Protein AF-0000000066518597 (afdb_homodimer)

Secondary structure (DSSP, 8-state):
-----HHHHHHHHHHHHHHHHHSS---HHHHHHHHHHHHHHHH-S--SPPPPTT-HHHHHHHHHHHTTTTS-HHHHHHHHHHHHHHHHHHHH-/-----HHHHHHHHHHHHHHHHHSS---HHHHHHHHHHHHHHHH-S--SPPPPTT-HHHHHHHHHHHTTTTS-HHHHHHHHHHHHHHHHHHHH-

Solvent-accessible surface area (backbone atoms only — not comparable to full-atom values): 10188 Å² total; per-residue (Å²): 122,83,82,61,49,73,64,54,44,33,52,54,49,49,51,53,51,49,54,64,68,62,40,84,53,76,49,69,64,55,48,38,49,45,50,10,26,48,44,30,48,73,71,39,56,66,80,71,78,84,54,58,76,88,38,37,64,58,27,31,51,49,50,34,25,47,74,42,41,85,51,51,50,67,56,25,39,52,52,35,45,54,49,49,51,54,49,52,54,54,50,76,99,121,82,80,59,48,71,66,52,44,33,53,53,48,51,51,54,49,48,53,64,69,62,39,82,52,74,49,70,64,55,49,38,49,44,49,8,28,49,43,28,49,73,68,38,57,66,79,70,77,84,53,57,77,88,39,37,63,59,27,30,51,50,48,34,25,48,74,40,41,86,51,52,49,68,56,25,39,52,51,35,44,53,52,50,49,53,49,52,54,56,49,76,98

Organism: Trypanosoma cruzi (strain CL Brener) (NCBI:txid353153)

pLDDT: mean 87.11, std 12.88, range [44.06, 98.25]

Radius of gyration: 18.64 Å; Cα contacts (8 Å, |Δi|>4): 200; chains: 2; bounding box: 39×50×37 Å

Nearest PDB structures (foldseek):
  5h3i-assembly3_C  TM=7.826E-01  e=7.991E-04  Oryza sativa Japonica Group
  5h3i-assembly1_A  TM=7.448E-01  e=1.853E-03  Oryza sativa Japonica Group
  2fj9-assembly1_A  TM=7.644E-01  e=7.122E-03  Homo sapiens
  1hb6-assembly1_A  TM=7.735E-01  e=9.971E-03  Bos taurus
  7fc7-assembly1_A  TM=7.160E-01  e=1.747E-02  Leishmania major

InterPro domains:
  IPR000582 Acyl-CoA-binding protein, ACBP [PF00887] (7-83)
  IPR000582 Acyl-CoA-binding protein, ACBP [PR00689] (7-22)
  IPR000582 Acyl-CoA-binding protein, ACBP [PR00689] (26-44)
  IPR000582 Acyl-CoA-binding protein, ACBP [PR00689] (49-64)
  IPR000582 Acyl-CoA-binding protein, ACBP [PR00689] (70-87)
  IPR000582 Acyl-CoA-binding protein, ACBP [PS51228] (6-93)
  IPR014352 FERM/acyl-CoA-binding protein superfamily [G3DSA:1.20.80.10] (2-92)
  IPR035984 Acyl-CoA binding protein superfamily [SSF47027] (5-89)

Foldseek 3Di:
DPDDDPVRVVVVVVVVVVVVQPQLDQPPVLVLLLLLLVCCLVPAADPDDQDDVVPVVSNSNSVSNNVCNPDDNVRSVVVNVVSVVVSVVSNVD/DPDDDPVRVVVVVVVVVVVVQPQLDQPPVLVLLLLLLVCCLVPAADPDDQDDVVPVVSNSNSVSNNVCNPDDNVRSVVVNVVSVVVSVVSNVD

Sequence (186 aa):
MPRDSLEEKFQRLAGIVGKKATRPHMSLSKKLELYGLWNQVMHGPNKRPQPSRMNPVAYAKWKAYKNYEHLSKEEAMKKFNEIAEKAMASSKLMPRDSLEEKFQRLAGIVGKKATRPHMSLSKKLELYGLWNQVMHGPNKRPQPSRMNPVAYAKWKAYKNYEHLSKEEAMKKFNEIAEKAMASSKL

Structure (mmCIF, N/CA/C/O backbone):
data_AF-0000000066518597-model_v1
#
loop_
_entity.id
_entity.type
_entity.pdbx_description
1 polymer 'Acyl-CoA binding protein, putative'
#
loop_
_atom_site.group_PDB
_atom_site.id
_atom_site.type_symbol
_atom_site.label_atom_id
_atom_site.label_alt_id
_atom_site.label_comp_id
_atom_site.label_asym_id
_atom_site.label_entity_id
_atom_site.label_seq_id
_atom_site.pdbx_PDB_ins_code
_atom_site.Cartn_x
_atom_site.Cartn_y
_atom_site.Cartn_z
_atom_site.occupancy
_atom_site.B_iso_or_equiv
_atom_site.auth_seq_id
_atom_site.auth_comp_id
_atom_site.auth_asym_id
_atom_site.auth_atom_id
_atom_site.pdbx_PDB_model_num
ATOM 1 N N . MET A 1 1 ? 22.188 -16.219 -21.281 1 45.41 1 MET A N 1
ATOM 2 C CA . MET A 1 1 ? 21.984 -16.875 -20 1 45.41 1 MET A CA 1
ATOM 3 C C . MET A 1 1 ? 21.031 -18.062 -20.125 1 45.41 1 MET A C 1
ATOM 5 O O . MET A 1 1 ? 20.078 -18.016 -20.906 1 45.41 1 MET A O 1
ATOM 9 N N . PRO A 1 2 ? 21.422 -19.156 -19.859 1 55.34 2 PRO A N 1
ATOM 10 C CA . PRO A 1 2 ? 20.516 -20.281 -20.156 1 55.34 2 PRO A CA 1
ATOM 11 C C . PRO A 1 2 ? 19.078 -20.016 -19.734 1 55.34 2 PRO A C 1
ATOM 13 O O . PRO A 1 2 ? 18.828 -19.219 -18.828 1 55.34 2 PRO A O 1
ATOM 16 N N . ARG A 1 3 ? 18.109 -20.266 -20.609 1 65.69 3 ARG A N 1
ATOM 17 C CA . ARG A 1 3 ? 16.688 -19.891 -20.531 1 65.69 3 ARG A CA 1
ATOM 18 C C . ARG A 1 3 ? 16.062 -20.359 -19.234 1 65.69 3 ARG A C 1
ATOM 20 O O . ARG A 1 3 ? 15.969 -21.562 -18.969 1 65.69 3 ARG A O 1
ATOM 27 N N . ASP A 1 4 ? 16.125 -19.641 -18.078 1 82.56 4 ASP A N 1
ATOM 28 C CA . ASP A 1 4 ? 15.516 -20 -16.812 1 82.56 4 ASP A CA 1
ATOM 29 C C . ASP A 1 4 ? 14.141 -20.641 -17.016 1 82.56 4 ASP A C 1
ATOM 31 O O . ASP A 1 4 ? 13.375 -20.203 -17.875 1 82.56 4 ASP A O 1
ATOM 35 N N . SER A 1 5 ? 14.141 -21.844 -16.484 1 93.44 5 SER A N 1
ATOM 36 C CA . SER A 1 5 ? 12.773 -22.344 -16.438 1 93.44 5 SER A CA 1
ATOM 37 C C . SER A 1 5 ? 11.828 -21.328 -15.836 1 93.44 5 SER A C 1
ATOM 39 O O . SER A 1 5 ? 12.273 -20.328 -15.25 1 93.44 5 SER A O 1
ATOM 41 N N . LEU A 1 6 ? 10.602 -21.547 -16.141 1 95.06 6 LEU A N 1
ATOM 42 C CA . LEU A 1 6 ? 9.57 -20.688 -15.57 1 95.06 6 LEU A CA 1
ATOM 43 C C . LEU A 1 6 ? 9.742 -20.547 -14.062 1 95.06 6 LEU A C 1
ATOM 45 O O . LEU A 1 6 ? 9.695 -19.438 -13.523 1 95.06 6 LEU A O 1
ATOM 49 N N . GLU A 1 7 ? 10.008 -21.641 -13.406 1 95.12 7 GLU A N 1
ATOM 50 C CA . GLU A 1 7 ? 10.148 -21.672 -11.953 1 95.12 7 GLU A CA 1
ATOM 51 C C . GLU A 1 7 ? 11.43 -20.953 -11.508 1 95.12 7 GLU A C 1
ATOM 53 O O . GLU A 1 7 ? 11.43 -20.25 -10.5 1 95.12 7 GLU A O 1
ATOM 58 N N . GLU A 1 8 ? 12.484 -21.156 -12.227 1 94.38 8 GLU A N 1
ATOM 59 C CA . GLU A 1 8 ? 13.742 -20.5 -11.898 1 94.38 8 GLU A CA 1
ATOM 60 C C . GLU A 1 8 ? 13.633 -18.984 -12.023 1 94.38 8 GLU A C 1
ATOM 62 O O . GLU A 1 8 ? 14.156 -18.25 -11.188 1 94.38 8 GLU A O 1
ATOM 67 N N . LYS A 1 9 ? 13 -18.609 -13.094 1 94.56 9 LYS A N 1
ATOM 68 C CA . LYS A 1 9 ? 12.773 -17.188 -13.289 1 94.56 9 LYS A CA 1
ATOM 69 C C . LYS A 1 9 ? 11.906 -16.609 -12.18 1 94.56 9 LYS A C 1
ATOM 71 O O . LYS A 1 9 ? 12.164 -15.508 -11.688 1 94.56 9 LYS A O 1
ATOM 76 N N . PHE A 1 10 ? 10.914 -17.344 -11.773 1 96.69 10 PHE A N 1
ATOM 77 C CA . PHE A 1 10 ? 10.047 -16.922 -10.68 1 96.69 10 PHE A CA 1
ATOM 78 C C . PHE A 1 10 ? 10.844 -16.75 -9.391 1 96.69 10 PHE A C 1
ATOM 80 O O . PHE A 1 10 ? 10.742 -15.703 -8.734 1 96.69 10 PHE A O 1
ATOM 87 N N . GLN A 1 11 ? 11.617 -17.703 -9.062 1 94.94 11 GLN A N 1
ATOM 88 C CA . GLN A 1 11 ? 12.383 -17.641 -7.824 1 94.94 11 GLN A CA 1
ATOM 89 C C . GLN A 1 11 ? 13.359 -16.469 -7.828 1 94.94 11 GLN A C 1
ATOM 91 O O . GLN A 1 11 ? 13.5 -15.773 -6.82 1 94.94 11 GLN A O 1
ATOM 96 N N . ARG A 1 12 ? 13.977 -16.281 -8.945 1 93 12 ARG A N 1
ATOM 97 C CA . ARG A 1 12 ? 14.93 -15.18 -9.07 1 93 12 ARG A CA 1
ATOM 98 C C . ARG A 1 12 ? 14.234 -13.836 -8.898 1 93 12 ARG A C 1
ATOM 100 O O . ARG A 1 12 ? 14.68 -12.992 -8.117 1 93 12 ARG A O 1
ATOM 107 N N . LEU A 1 13 ? 13.172 -13.719 -9.641 1 93.19 13 LEU A N 1
ATOM 108 C CA . LEU A 1 13 ? 12.445 -12.461 -9.602 1 93.19 13 LEU A CA 1
ATOM 109 C C . LEU A 1 13 ? 11.805 -12.242 -8.234 1 93.19 13 LEU A C 1
ATOM 111 O O . LEU A 1 13 ? 11.789 -11.117 -7.727 1 93.19 13 LEU A O 1
ATOM 115 N N . ALA A 1 14 ? 11.281 -13.336 -7.613 1 92.31 14 ALA A N 1
ATOM 116 C CA . ALA A 1 14 ? 10.719 -13.227 -6.266 1 92.31 14 ALA A CA 1
ATOM 117 C C . ALA A 1 14 ? 11.781 -12.766 -5.27 1 92.31 14 ALA A C 1
ATOM 119 O O . ALA A 1 14 ? 11.492 -11.969 -4.371 1 92.31 14 ALA A O 1
ATOM 120 N N . GLY A 1 15 ? 12.961 -13.266 -5.438 1 89.06 15 GLY A N 1
ATOM 121 C CA . GLY A 1 15 ? 14.07 -12.836 -4.602 1 89.06 15 GLY A CA 1
ATOM 122 C C . GLY A 1 15 ? 14.375 -11.352 -4.738 1 89.06 15 GLY A C 1
ATOM 123 O O . GLY A 1 15 ? 14.578 -10.664 -3.736 1 89.06 15 GLY A O 1
ATOM 124 N N . ILE A 1 16 ? 14.391 -10.867 -5.938 1 86.44 16 ILE A N 1
ATOM 125 C CA . ILE A 1 16 ? 14.672 -9.469 -6.219 1 86.44 16 ILE A CA 1
ATOM 126 C C . ILE A 1 16 ? 13.562 -8.594 -5.645 1 86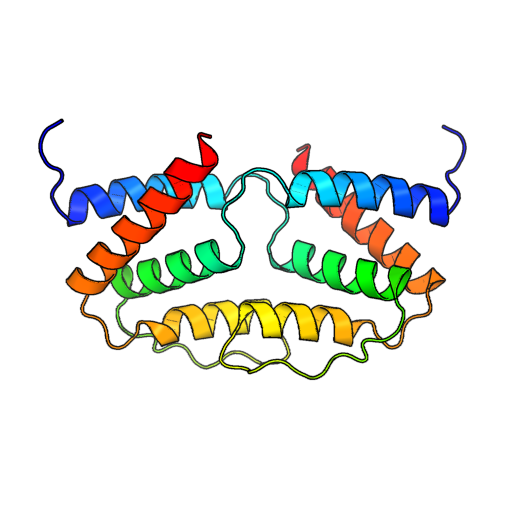.44 16 ILE A C 1
ATOM 128 O O . ILE A 1 16 ? 13.836 -7.59 -4.98 1 86.44 16 ILE A O 1
ATOM 132 N N . VAL A 1 17 ? 12.312 -9.008 -5.906 1 86 17 VAL A N 1
ATOM 133 C CA . VAL A 1 17 ? 11.156 -8.258 -5.422 1 86 17 VAL A CA 1
ATOM 134 C C . VAL A 1 17 ? 11.164 -8.234 -3.895 1 86 17 VAL A C 1
ATOM 136 O O . VAL A 1 17 ? 10.883 -7.199 -3.283 1 86 17 VAL A O 1
ATOM 139 N N . GLY A 1 18 ? 11.414 -9.359 -3.291 1 83.5 18 GLY A N 1
ATOM 140 C CA . GLY A 1 18 ? 11.484 -9.438 -1.841 1 83.5 18 GLY A CA 1
ATOM 141 C C . GLY A 1 18 ? 12.5 -8.492 -1.235 1 83.5 18 GLY A C 1
ATOM 142 O O . GLY A 1 18 ? 12.219 -7.816 -0.245 1 83.5 18 GLY A O 1
ATOM 143 N N . LYS A 1 19 ? 13.664 -8.445 -1.817 1 78.25 19 LYS A N 1
ATOM 144 C CA . LYS A 1 19 ? 14.727 -7.566 -1.339 1 78.25 19 LYS A CA 1
ATOM 145 C C . LYS A 1 19 ? 14.336 -6.098 -1.497 1 78.25 19 LYS A C 1
ATOM 147 O O . LYS A 1 19 ? 14.625 -5.277 -0.624 1 78.25 19 LYS A O 1
ATOM 152 N N . LYS A 1 20 ? 13.688 -5.785 -2.562 1 73.75 20 LYS A N 1
ATOM 153 C CA . LYS A 1 20 ? 13.266 -4.414 -2.828 1 73.75 20 LYS A CA 1
ATOM 154 C C . LYS A 1 20 ? 12.125 -4.004 -1.901 1 73.75 20 LYS A C 1
ATOM 156 O O . LYS A 1 20 ? 12.055 -2.855 -1.458 1 73.75 20 LYS A O 1
ATOM 161 N N . ALA A 1 21 ? 11.305 -5.008 -1.69 1 68.88 21 ALA A N 1
ATOM 162 C CA . ALA A 1 21 ? 10.164 -4.75 -0.816 1 68.88 21 ALA A CA 1
ATOM 163 C C . ALA A 1 21 ? 10.602 -4.613 0.638 1 68.88 21 ALA A C 1
ATOM 165 O O . ALA A 1 21 ? 9.945 -3.938 1.432 1 68.88 21 ALA A O 1
ATOM 166 N N . THR A 1 22 ? 11.703 -5.27 1.025 1 61.75 22 THR A N 1
ATOM 167 C CA . THR A 1 22 ? 12.18 -5.285 2.404 1 61.75 22 THR A CA 1
ATOM 168 C C . THR A 1 22 ? 13.109 -4.105 2.668 1 61.75 22 THR A C 1
ATOM 170 O O . THR A 1 22 ? 13.477 -3.84 3.814 1 61.75 22 THR A O 1
ATOM 173 N N . ARG A 1 23 ? 13.555 -3.428 1.664 1 58.5 23 ARG A N 1
ATOM 174 C CA . ARG A 1 23 ? 14.406 -2.273 1.935 1 58.5 23 ARG A CA 1
ATOM 175 C C . ARG A 1 23 ? 13.734 -1.309 2.902 1 58.5 23 ARG A C 1
ATOM 177 O O . ARG A 1 23 ? 12.5 -1.229 2.951 1 58.5 23 ARG A O 1
ATOM 184 N N . PRO A 1 24 ? 14.672 -0.833 3.816 1 54.47 24 PRO A N 1
ATOM 185 C CA . PRO A 1 24 ? 14.109 0.104 4.789 1 54.47 24 PRO A CA 1
ATOM 186 C C . PRO A 1 24 ? 13.227 1.167 4.141 1 54.47 24 PRO A C 1
ATOM 188 O O . PRO A 1 24 ? 13.703 1.964 3.33 1 54.47 24 PRO A O 1
ATOM 191 N N . HIS A 1 25 ? 12.102 0.65 3.768 1 63.06 25 HIS A N 1
ATOM 192 C CA . HIS A 1 25 ? 11.109 1.601 3.271 1 63.06 25 HIS A CA 1
ATOM 193 C C . HIS A 1 25 ? 9.945 1.744 4.246 1 63.06 25 HIS A C 1
ATOM 195 O O . HIS A 1 25 ? 9.781 0.92 5.148 1 63.06 25 HIS A O 1
ATOM 201 N N . MET A 1 26 ? 9.477 2.932 4.293 1 74.31 26 MET A N 1
ATOM 202 C CA . MET A 1 26 ? 8.258 3.176 5.066 1 74.31 26 MET A CA 1
ATOM 203 C C . MET A 1 26 ? 7.188 2.143 4.738 1 74.31 26 MET A C 1
ATOM 205 O O . MET A 1 26 ? 6.941 1.849 3.566 1 74.31 26 MET A O 1
ATOM 209 N N . SER A 1 27 ? 6.773 1.357 5.852 1 78.06 27 SER A N 1
ATOM 210 C CA . SER A 1 27 ? 5.734 0.357 5.633 1 78.06 27 SER A CA 1
ATOM 211 C C . SER A 1 27 ? 4.543 0.95 4.887 1 78.06 27 SER A C 1
ATOM 213 O O . SER A 1 27 ? 4.332 2.164 4.914 1 78.06 27 SER A O 1
ATOM 215 N N . LEU A 1 28 ? 3.885 0.069 4.211 1 80.81 28 LEU A N 1
ATOM 216 C CA . LEU A 1 28 ? 2.678 0.5 3.514 1 80.81 28 LEU A CA 1
ATOM 217 C C . LEU A 1 28 ? 1.706 1.175 4.477 1 80.81 28 LEU A C 1
ATOM 219 O O . LEU A 1 28 ? 1.062 2.164 4.125 1 80.81 28 LEU A O 1
ATOM 223 N N . SER A 1 29 ? 1.624 0.677 5.672 1 86.5 29 SER A N 1
ATOM 224 C CA . SER A 1 29 ? 0.742 1.242 6.688 1 86.5 29 SER A CA 1
ATOM 225 C C . SER A 1 29 ? 1.129 2.68 7.016 1 86.5 29 SER A C 1
ATOM 227 O O . SER A 1 29 ? 0.274 3.566 7.047 1 86.5 29 SER A O 1
ATOM 229 N N . LYS A 1 30 ? 2.406 2.902 7.18 1 87.44 30 LYS A N 1
ATOM 230 C CA . LYS A 1 30 ? 2.883 4.238 7.52 1 87.44 30 LYS A CA 1
ATOM 231 C C . LYS A 1 30 ? 2.703 5.203 6.352 1 87.44 30 LYS A C 1
ATOM 233 O O . LYS A 1 30 ? 2.33 6.359 6.543 1 87.44 30 LYS A O 1
ATOM 238 N N . LYS A 1 31 ? 2.906 4.691 5.211 1 87.81 31 LYS A N 1
ATOM 239 C CA . LYS A 1 31 ? 2.727 5.508 4.016 1 87.81 31 LYS A CA 1
ATOM 240 C C . LYS A 1 31 ? 1.276 5.965 3.873 1 87.81 31 LYS A C 1
ATOM 242 O O . LYS A 1 31 ? 1.014 7.137 3.598 1 87.81 31 LYS A O 1
ATOM 247 N N . LEU A 1 32 ? 0.417 5.062 4.133 1 89.56 32 LEU A N 1
ATOM 248 C CA . LEU A 1 32 ? -1.005 5.367 4.012 1 89.56 32 LEU A CA 1
ATOM 249 C C . LEU A 1 32 ? -1.452 6.324 5.113 1 89.56 32 LEU A C 1
ATOM 251 O O . LEU A 1 32 ? -2.264 7.219 4.871 1 89.56 32 LEU A O 1
ATOM 255 N N . GLU A 1 33 ? -0.918 6.152 6.27 1 92.38 33 GLU A N 1
ATOM 256 C CA . GLU A 1 33 ? -1.195 7.086 7.355 1 92.38 33 GLU A CA 1
ATOM 257 C C . GLU A 1 33 ? -0.75 8.5 6.996 1 92.38 33 GLU A C 1
ATOM 259 O O . GLU A 1 33 ? -1.511 9.461 7.156 1 92.38 33 GLU A O 1
ATOM 264 N N . LEU A 1 34 ? 0.448 8.594 6.504 1 94.88 34 LEU A N 1
ATOM 265 C CA . LEU A 1 34 ? 1.011 9.891 6.145 1 94.88 34 LEU A CA 1
ATOM 266 C C . LEU A 1 34 ? 0.233 10.523 4.996 1 94.88 34 LEU A C 1
ATOM 268 O O . LEU A 1 34 ? 0.015 11.734 4.98 1 94.88 34 LEU A O 1
ATOM 272 N N . TYR A 1 35 ? -0.175 9.664 4.086 1 93.31 35 TYR A N 1
ATOM 273 C CA . TYR A 1 35 ? -1.007 10.125 2.977 1 93.31 35 TYR A CA 1
ATOM 274 C C . TYR A 1 35 ? -2.295 10.758 3.488 1 93.31 35 TYR A C 1
ATOM 276 O O . TYR A 1 35 ? -2.65 11.867 3.084 1 93.31 35 TYR A O 1
ATOM 284 N N . GLY A 1 36 ? -2.992 10.117 4.312 1 95.62 36 GLY A N 1
ATOM 285 C CA . GLY A 1 36 ? -4.238 10.625 4.863 1 95.62 36 GLY A CA 1
ATOM 286 C C . GLY A 1 36 ? -4.066 11.93 5.617 1 95.62 36 GLY A C 1
ATOM 287 O O . GLY A 1 36 ? -4.82 12.883 5.406 1 95.62 36 GLY A O 1
ATOM 288 N N . LEU A 1 37 ? -3.049 11.922 6.445 1 97.44 37 LEU A N 1
ATOM 289 C CA . LEU A 1 37 ? -2.781 13.102 7.262 1 97.44 37 LEU A CA 1
ATOM 290 C C . LEU A 1 37 ? -2.363 14.281 6.391 1 97.44 37 LEU A C 1
ATOM 292 O O . LEU A 1 37 ? -2.777 15.414 6.637 1 97.44 37 LEU A O 1
ATOM 296 N N . TRP A 1 38 ? -1.602 14.055 5.367 1 96.94 38 TRP A N 1
ATOM 297 C CA . TRP A 1 38 ? -1.177 15.102 4.441 1 96.94 38 TRP A CA 1
ATOM 298 C C . TRP A 1 38 ? -2.377 15.727 3.742 1 96.94 38 TRP A C 1
ATOM 300 O O . TRP A 1 38 ? -2.488 16.953 3.666 1 96.94 38 TRP A O 1
ATOM 310 N N . ASN A 1 39 ? -3.266 14.906 3.248 1 96.62 39 ASN A N 1
ATOM 311 C CA . ASN A 1 39 ? -4.465 15.406 2.588 1 96.62 39 ASN A CA 1
ATOM 312 C C . ASN A 1 39 ? -5.328 16.234 3.539 1 96.62 39 ASN A C 1
ATOM 314 O O . ASN A 1 39 ? -5.852 17.281 3.162 1 96.62 39 ASN A O 1
ATOM 318 N N . GLN A 1 40 ? -5.504 15.711 4.727 1 97.88 40 GLN A N 1
ATOM 319 C CA . GLN A 1 40 ? -6.289 16.438 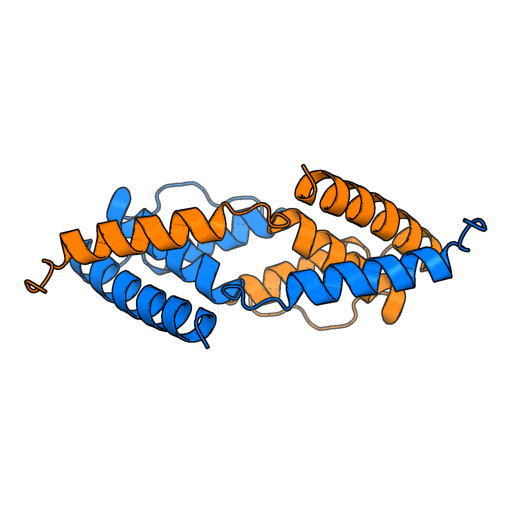5.723 1 97.88 40 GLN A CA 1
ATOM 320 C C . GLN A 1 40 ? -5.703 17.812 5.992 1 97.88 40 GLN A C 1
ATOM 322 O O . GLN A 1 40 ? -6.445 18.797 6.145 1 97.88 40 GLN A O 1
ATOM 327 N N . VAL A 1 41 ? -4.355 17.891 6.051 1 97.75 41 VAL A N 1
ATOM 328 C CA . VAL A 1 41 ? -3.682 19.172 6.266 1 97.75 41 VAL A CA 1
ATOM 329 C C . VAL A 1 41 ? -3.9 20.078 5.059 1 97.75 41 VAL A C 1
ATOM 331 O O . VAL A 1 41 ? -4.223 21.25 5.215 1 97.75 41 VAL A O 1
ATOM 334 N N . MET A 1 42 ? -3.836 19.453 3.871 1 96.69 42 MET A N 1
ATOM 335 C CA . MET A 1 42 ? -3.805 20.234 2.641 1 96.69 42 MET A CA 1
ATOM 336 C C . MET A 1 42 ? -5.215 20.609 2.197 1 96.69 42 MET A C 1
ATOM 338 O O . MET A 1 42 ? -5.441 21.703 1.688 1 96.69 42 MET A O 1
ATOM 342 N N . HIS A 1 43 ? -6.203 19.734 2.373 1 96.62 43 HIS A N 1
ATOM 343 C CA . HIS A 1 43 ? -7.484 19.891 1.695 1 96.62 43 HIS A CA 1
ATOM 344 C C . HIS A 1 43 ? -8.641 19.828 2.686 1 96.62 43 HIS A C 1
ATOM 346 O O . HIS A 1 43 ? -9.789 20.109 2.326 1 96.62 43 HIS A O 1
ATOM 352 N N . GLY A 1 44 ? -8.367 19.469 3.953 1 97.12 44 GLY A N 1
ATOM 353 C CA . GLY A 1 44 ? -9.445 19.297 4.914 1 97.12 44 GLY A CA 1
ATOM 354 C C . GLY A 1 44 ? -10.172 17.969 4.766 1 97.12 44 GLY A C 1
ATOM 355 O O . GLY A 1 44 ? -9.625 17.031 4.203 1 97.12 44 GLY A O 1
ATOM 356 N N . PRO A 1 45 ? -11.367 17.859 5.344 1 96.81 45 PRO A N 1
ATOM 357 C CA . PRO A 1 45 ? -12.086 16.578 5.352 1 96.81 45 PRO A CA 1
ATOM 358 C C . PRO A 1 45 ? -12.273 16 3.949 1 96.81 45 PRO A C 1
ATOM 360 O O . PRO A 1 45 ? -12.477 16.75 2.992 1 96.81 45 PRO A O 1
ATOM 363 N N . ASN A 1 46 ? -12.188 14.703 3.889 1 94.69 46 ASN A N 1
ATOM 364 C CA . ASN A 1 46 ? -12.336 13.992 2.621 1 94.69 46 ASN A CA 1
ATOM 365 C C . ASN A 1 46 ? -13.758 14.094 2.086 1 94.69 46 ASN A C 1
ATOM 367 O O . ASN A 1 46 ? -14.688 13.539 2.676 1 94.69 46 ASN A O 1
ATOM 371 N N . LYS A 1 47 ? -13.898 14.719 0.973 1 94.06 47 LYS A N 1
ATOM 372 C CA . LYS A 1 47 ? -15.211 14.883 0.353 1 94.06 47 LYS A CA 1
ATOM 373 C C . LYS A 1 47 ? -15.328 14.047 -0.92 1 94.06 47 LYS A C 1
ATOM 375 O O . LYS A 1 47 ? -16.344 14.109 -1.615 1 94.06 47 LYS A O 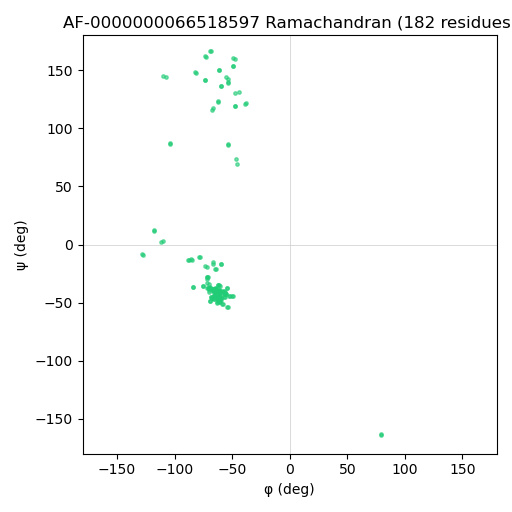1
ATOM 380 N N . ARG A 1 48 ? -14.281 13.305 -1.199 1 93.06 48 ARG A N 1
ATOM 381 C CA . ARG A 1 48 ? -14.281 12.469 -2.396 1 93.06 48 ARG A CA 1
ATOM 382 C C . ARG A 1 48 ? -15.18 11.25 -2.221 1 93.06 48 ARG A C 1
ATOM 384 O O . ARG A 1 48 ? -15.242 10.672 -1.136 1 93.06 48 ARG A O 1
ATOM 391 N N . PRO A 1 49 ? -15.852 10.93 -3.283 1 95.5 49 PRO A N 1
ATOM 392 C CA . PRO A 1 49 ? -16.672 9.719 -3.186 1 95.5 49 PRO A CA 1
ATOM 393 C C . PRO A 1 49 ? -15.844 8.469 -2.904 1 95.5 49 PRO A C 1
ATOM 395 O O . PRO A 1 49 ? -14.688 8.375 -3.326 1 95.5 49 PRO A O 1
ATOM 398 N N . GLN A 1 50 ? -16.484 7.52 -2.215 1 91.69 50 GLN A N 1
ATOM 399 C CA . GLN A 1 50 ? -15.836 6.242 -1.953 1 91.69 50 GLN A CA 1
ATOM 400 C C . GLN A 1 50 ? -15.531 5.504 -3.252 1 91.69 50 GLN A C 1
ATOM 402 O O . GLN A 1 50 ? -16.422 5.324 -4.09 1 91.69 50 GLN A O 1
ATOM 407 N N . PRO A 1 51 ? -14.242 5.191 -3.42 1 92.06 51 PRO A N 1
ATOM 408 C CA . PRO A 1 51 ? -13.93 4.383 -4.602 1 92.06 51 PRO A CA 1
ATOM 409 C C . PRO A 1 51 ? -14.469 2.959 -4.504 1 92.06 51 PRO A C 1
ATOM 411 O O . PRO A 1 51 ? -14.867 2.52 -3.422 1 92.06 51 PRO A O 1
ATOM 414 N N . SER A 1 52 ? -14.453 2.305 -5.656 1 86.69 52 SER A N 1
ATOM 415 C CA . SER A 1 52 ? -14.875 0.908 -5.691 1 86.69 52 SER A CA 1
ATOM 416 C C . SER A 1 52 ? -14.008 0.049 -4.773 1 86.69 52 SER A C 1
ATOM 418 O O . SER A 1 52 ? -12.789 0.22 -4.719 1 86.69 52 SER A O 1
ATOM 420 N N . ARG A 1 53 ? -14.688 -0.79 -4.074 1 78.81 53 ARG A N 1
ATOM 421 C CA . ARG A 1 53 ? -13.977 -1.701 -3.186 1 78.81 53 ARG A CA 1
ATOM 422 C C . ARG A 1 53 ? -13.133 -2.697 -3.977 1 78.81 53 ARG A C 1
ATOM 424 O O . ARG A 1 53 ? -12.234 -3.334 -3.426 1 78.81 53 ARG A O 1
ATOM 431 N N . MET A 1 54 ? -13.398 -2.844 -5.246 1 81.69 54 MET A N 1
ATOM 432 C CA . MET A 1 54 ? -12.656 -3.775 -6.09 1 81.69 54 MET A CA 1
ATOM 433 C C . MET A 1 54 ? -11.305 -3.191 -6.48 1 81.69 54 MET A C 1
ATOM 435 O O . MET A 1 54 ? -10.461 -3.889 -7.047 1 81.69 54 MET A O 1
ATOM 439 N N . ASN A 1 55 ? -11.117 -1.944 -6.207 1 82.5 55 ASN A N 1
ATOM 440 C CA . ASN A 1 55 ? -9.812 -1.296 -6.32 1 82.5 55 ASN A CA 1
ATOM 441 C C . ASN A 1 55 ? -9.172 -1.085 -4.949 1 82.5 55 ASN A C 1
ATOM 443 O O . ASN A 1 55 ? -9.312 -0.018 -4.352 1 82.5 55 ASN A O 1
ATOM 447 N N . PRO A 1 56 ? -8.461 -2.08 -4.492 1 82.69 56 PRO A N 1
ATOM 448 C CA . PRO A 1 56 ? -7.996 -2.084 -3.104 1 82.69 56 PRO A CA 1
ATOM 449 C C . PRO A 1 56 ? -7.074 -0.907 -2.787 1 82.69 56 PRO A C 1
ATOM 451 O O . PRO A 1 56 ? -7.121 -0.36 -1.684 1 82.69 56 PRO A O 1
ATOM 454 N N . VAL A 1 57 ? -6.285 -0.533 -3.76 1 82.88 57 VAL A N 1
ATOM 455 C CA . VAL A 1 57 ? -5.348 0.559 -3.527 1 82.88 57 VAL A CA 1
ATOM 456 C C . VAL A 1 57 ? -6.109 1.874 -3.379 1 82.88 57 VAL A C 1
ATOM 458 O O . VAL A 1 57 ? -5.891 2.621 -2.422 1 82.88 57 VAL A O 1
ATOM 461 N N . ALA A 1 58 ? -7.035 2.141 -4.312 1 89.81 58 ALA A N 1
ATOM 462 C CA . ALA A 1 58 ? -7.844 3.357 -4.25 1 89.81 58 ALA A CA 1
ATOM 463 C C . ALA A 1 58 ? -8.688 3.393 -2.979 1 89.81 58 ALA A C 1
ATOM 465 O O . ALA A 1 58 ? -8.82 4.441 -2.346 1 89.81 58 ALA A O 1
ATOM 466 N N . TYR A 1 59 ? -9.156 2.289 -2.68 1 89.06 59 TYR A N 1
ATOM 467 C CA . TYR A 1 59 ? -9.984 2.205 -1.479 1 89.06 59 TYR A CA 1
ATOM 468 C C . TYR A 1 59 ? -9.148 2.438 -0.226 1 89.06 59 TYR A C 1
ATOM 470 O O . TYR A 1 59 ? -9.555 3.182 0.67 1 89.06 59 TYR A O 1
ATOM 478 N N . ALA A 1 60 ? -8.016 1.82 -0.124 1 89.12 60 ALA A N 1
ATOM 479 C CA . ALA A 1 60 ? -7.129 1.983 1.021 1 89.12 60 ALA A CA 1
ATOM 480 C C . ALA A 1 60 ? -6.742 3.447 1.214 1 89.12 60 ALA A C 1
ATOM 482 O O . ALA A 1 60 ? -6.734 3.951 2.34 1 89.12 60 ALA A O 1
ATOM 483 N N . LYS A 1 61 ? -6.441 4.152 0.114 1 90.75 61 LYS A N 1
ATOM 484 C CA . LYS A 1 61 ? -6.098 5.57 0.166 1 90.75 61 LYS A CA 1
ATOM 485 C C . LYS A 1 61 ? -7.281 6.406 0.641 1 90.75 61 LYS A C 1
ATOM 487 O O . LYS A 1 61 ? -7.121 7.305 1.47 1 90.75 61 LYS A O 1
ATOM 492 N N . TRP A 1 62 ? -8.398 6.074 0.091 1 93.44 62 TRP A N 1
ATOM 493 C CA . TRP A 1 62 ? -9.617 6.793 0.461 1 93.44 62 TRP A CA 1
ATOM 494 C C . TRP A 1 62 ? -9.914 6.633 1.948 1 93.44 62 TRP A C 1
ATOM 496 O O . TRP A 1 62 ? -10.227 7.609 2.633 1 93.44 62 TRP A O 1
ATOM 506 N N . LYS A 1 63 ? -9.836 5.469 2.406 1 92.94 63 LYS A N 1
ATOM 507 C CA . LYS A 1 63 ? -10.094 5.164 3.809 1 92.94 63 LYS A CA 1
ATOM 508 C C . LYS A 1 63 ? -9.07 5.828 4.719 1 92.94 63 LYS A C 1
ATOM 510 O O . LYS A 1 63 ? -9.422 6.359 5.777 1 92.94 63 LYS A O 1
ATOM 515 N N . ALA A 1 64 ? -7.809 5.742 4.328 1 92.75 64 ALA A N 1
ATOM 516 C CA . ALA A 1 64 ? -6.75 6.387 5.102 1 92.75 64 ALA A CA 1
ATOM 517 C C . ALA A 1 64 ? -7.035 7.875 5.289 1 92.75 64 ALA A C 1
ATOM 519 O O . ALA A 1 64 ? -6.855 8.414 6.383 1 92.75 64 ALA A O 1
ATOM 520 N N . TYR A 1 65 ? -7.477 8.484 4.219 1 95.19 65 TYR A N 1
ATOM 521 C CA . TYR A 1 65 ? -7.836 9.898 4.25 1 95.19 65 TYR A CA 1
ATOM 522 C C . TYR A 1 65 ? -9.055 10.133 5.133 1 95.19 65 TYR A C 1
ATOM 524 O O . TYR A 1 65 ? -9.039 11 6.008 1 95.19 65 TYR A O 1
ATOM 532 N N . LYS A 1 66 ? -10.016 9.328 4.98 1 94.62 66 LYS A N 1
ATOM 533 C CA . LYS A 1 66 ? -11.273 9.445 5.711 1 94.62 66 LYS A CA 1
ATOM 534 C C . LYS A 1 66 ? -11.055 9.297 7.215 1 94.62 66 LYS A C 1
ATOM 536 O O . LYS A 1 66 ? -11.734 9.938 8.016 1 94.62 66 LYS A O 1
ATOM 541 N N . ASN A 1 67 ? -10.164 8.492 7.617 1 93.94 67 ASN A N 1
ATOM 542 C CA . ASN A 1 67 ? -9.867 8.188 9.016 1 93.94 67 ASN A CA 1
ATOM 543 C C . ASN A 1 67 ? -9.453 9.438 9.789 1 93.94 67 ASN A C 1
ATOM 545 O O . ASN A 1 67 ? -9.508 9.453 11.016 1 93.94 67 ASN A O 1
ATOM 549 N N . TYR A 1 68 ? -9.07 10.531 9.094 1 96.19 68 TYR A N 1
ATOM 550 C CA . TYR A 1 68 ? -8.531 11.695 9.781 1 96.19 68 TYR A CA 1
ATOM 551 C C . TYR A 1 68 ? -9.414 12.914 9.57 1 96.19 68 TYR A C 1
ATOM 553 O O . TYR A 1 68 ? -9.031 14.031 9.914 1 96.19 68 TYR A O 1
ATOM 561 N N . GLU A 1 69 ? -10.633 12.672 9.023 1 96 69 GLU A N 1
ATOM 562 C CA . GLU A 1 69 ? -11.539 13.758 8.664 1 96 69 GLU A CA 1
ATOM 563 C C . GLU A 1 69 ? -11.984 14.539 9.898 1 96 69 GLU A C 1
ATOM 565 O O . GLU A 1 69 ? -12.391 15.695 9.789 1 96 69 GLU A O 1
ATOM 570 N N . HIS A 1 70 ? -11.898 13.969 11.07 1 96.88 70 HIS A N 1
ATOM 571 C CA . HIS A 1 70 ? -12.367 14.594 12.305 1 96.88 70 HIS A CA 1
ATOM 572 C C . HIS A 1 70 ? -11.305 15.508 12.898 1 96.88 70 HIS A C 1
ATOM 574 O O . HIS A 1 70 ? -11.578 16.266 13.828 1 96.88 70 HIS A O 1
ATOM 580 N N . LEU A 1 71 ? -10.094 15.461 12.469 1 97.69 71 LEU A N 1
ATOM 581 C CA . LEU A 1 71 ? -9 16.266 13.008 1 97.69 71 LEU A CA 1
ATOM 582 C C . LEU A 1 71 ? -9.016 17.672 12.422 1 97.69 71 LEU A C 1
ATOM 584 O O . LEU A 1 71 ? -9.312 17.859 11.242 1 97.69 71 LEU A O 1
ATOM 588 N N . SER A 1 72 ? -8.578 18.641 13.25 1 97.75 72 SER A N 1
ATOM 589 C CA . SER A 1 72 ? -8.266 19.969 12.734 1 97.75 72 SER A CA 1
ATOM 590 C C . SER A 1 72 ? -6.969 19.953 11.93 1 97.75 72 SER A C 1
ATOM 592 O O . SER A 1 72 ? -6.191 19 12.016 1 97.75 72 SER A O 1
ATOM 594 N N . LYS A 1 73 ? -6.766 20.953 11.125 1 97.44 73 LYS A N 1
ATOM 595 C CA . LYS A 1 73 ? -5.523 21.094 10.375 1 97.44 73 LYS A CA 1
ATOM 596 C C . LYS A 1 73 ? -4.312 21 11.297 1 97.44 73 LYS A C 1
ATOM 598 O O . LYS A 1 73 ? -3.344 20.297 10.984 1 97.44 73 LYS A O 1
ATOM 603 N N . GLU A 1 74 ? -4.379 21.672 12.414 1 97.88 74 GLU A N 1
ATOM 604 C CA . GLU A 1 74 ? -3.271 21.688 13.367 1 97.88 74 GLU A CA 1
ATOM 605 C C . GLU A 1 74 ? -3.027 20.297 13.953 1 97.88 74 GLU A C 1
ATOM 607 O O . GLU A 1 74 ? -1.881 19.859 14.062 1 97.88 74 GLU A O 1
ATOM 612 N N . GLU A 1 75 ? -4.117 19.609 14.344 1 98.25 75 GLU A N 1
ATOM 613 C CA . GLU A 1 75 ? -3.992 18.25 14.883 1 98.25 75 GLU A CA 1
ATOM 614 C C . GLU A 1 75 ? -3.398 17.297 13.852 1 98.25 75 GLU A C 1
ATOM 616 O O . GLU A 1 75 ? -2.578 16.438 14.195 1 98.25 75 GLU A O 1
ATOM 621 N N . ALA A 1 76 ? -3.85 17.484 12.648 1 98.19 76 ALA A N 1
ATOM 622 C CA . ALA A 1 76 ? -3.332 16.641 11.562 1 98.19 76 ALA A CA 1
ATOM 623 C C . ALA A 1 76 ? -1.839 16.875 11.359 1 98.19 76 ALA A C 1
ATOM 625 O O . ALA A 1 76 ? -1.077 15.93 11.148 1 98.19 76 ALA A O 1
ATOM 626 N N . MET A 1 77 ? -1.406 18.109 11.406 1 97.81 77 MET A N 1
ATOM 627 C CA . MET A 1 77 ? 0.008 18.438 11.258 1 97.81 77 MET A CA 1
ATOM 628 C C . MET A 1 77 ? 0.836 17.797 12.367 1 97.81 77 MET A C 1
ATOM 630 O O . MET A 1 77 ? 1.896 17.219 12.102 1 97.81 77 MET A O 1
ATOM 634 N N . LYS A 1 78 ? 0.322 17.875 13.547 1 97.94 78 LYS A N 1
ATOM 635 C CA . LYS A 1 78 ? 1.045 17.312 14.688 1 97.94 78 LYS A CA 1
ATOM 636 C C . LYS A 1 78 ? 1.224 15.805 14.523 1 97.94 78 LYS A C 1
ATOM 638 O O . LYS A 1 78 ? 2.322 15.281 14.727 1 97.94 78 LYS A O 1
ATOM 643 N N . LYS A 1 79 ? 0.17 15.203 14.195 1 97.75 79 LYS A N 1
ATOM 644 C CA . LYS A 1 79 ? 0.21 13.75 14.039 1 97.75 79 LYS A CA 1
ATOM 645 C C . LYS A 1 79 ? 1.105 13.352 12.867 1 97.75 79 LYS A C 1
ATOM 647 O O . LYS A 1 79 ? 1.877 12.398 12.969 1 97.75 79 LYS A O 1
ATOM 652 N N . PHE A 1 80 ? 0.933 14.055 11.805 1 97.38 80 PHE A N 1
ATOM 653 C CA . PHE A 1 80 ? 1.798 13.812 10.656 1 97.38 80 PHE A CA 1
ATOM 654 C C . PHE A 1 80 ? 3.266 13.898 11.055 1 97.38 80 PHE A C 1
ATOM 656 O O . PHE A 1 80 ? 4.051 12.992 10.758 1 97.38 80 PHE A O 1
ATOM 663 N N . ASN A 1 81 ? 3.625 14.969 11.648 1 96.62 81 ASN A N 1
ATOM 664 C CA . ASN A 1 81 ? 5.012 15.203 12.031 1 96.62 81 ASN A CA 1
ATOM 665 C C . ASN A 1 81 ? 5.547 14.086 12.922 1 96.62 81 ASN A C 1
ATOM 667 O O . ASN A 1 81 ? 6.684 13.641 12.75 1 96.62 81 ASN A O 1
ATOM 671 N N . GLU A 1 82 ? 4.719 13.656 13.828 1 96.25 82 GLU A N 1
ATOM 672 C CA . GLU A 1 82 ? 5.105 12.578 14.734 1 96.25 82 GLU A CA 1
ATOM 673 C C . GLU A 1 82 ? 5.406 11.289 13.961 1 96.25 82 GLU A C 1
ATOM 675 O O . GLU A 1 82 ? 6.453 10.672 14.164 1 96.25 82 GLU A O 1
ATOM 680 N N . ILE A 1 83 ? 4.539 10.945 13.109 1 93.56 83 ILE A N 1
ATOM 681 C CA . ILE A 1 83 ? 4.672 9.695 12.359 1 93.56 83 ILE A CA 1
ATOM 682 C C . ILE A 1 83 ? 5.855 9.797 11.398 1 93.56 83 ILE A C 1
ATOM 684 O O . ILE A 1 83 ? 6.656 8.867 11.289 1 93.56 83 ILE A O 1
ATOM 688 N N . ALA A 1 84 ? 5.918 10.898 10.727 1 93 84 ALA A N 1
ATOM 689 C CA . ALA A 1 84 ? 6.992 11.109 9.758 1 93 84 ALA A CA 1
ATOM 690 C C . ALA A 1 84 ? 8.359 11.055 10.438 1 93 84 ALA A C 1
ATOM 692 O O . ALA A 1 84 ? 9.289 10.438 9.906 1 93 84 ALA A O 1
ATOM 693 N N . GLU A 1 85 ? 8.469 11.602 11.539 1 91.69 85 GLU A N 1
ATOM 694 C CA . GLU A 1 85 ? 9.742 11.594 12.266 1 91.69 85 GLU A CA 1
ATOM 695 C C . GLU A 1 85 ? 10.141 10.172 12.656 1 91.69 85 GLU A C 1
ATOM 697 O O . GLU A 1 85 ? 1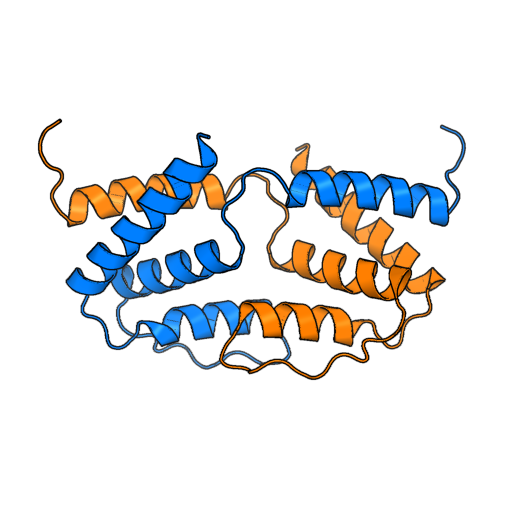1.305 9.789 12.516 1 91.69 85 GLU A O 1
ATOM 702 N N . LYS A 1 86 ? 9.211 9.461 13.125 1 88.38 86 LYS A N 1
ATOM 703 C CA . LYS A 1 86 ? 9.477 8.078 13.516 1 88.38 86 LYS A CA 1
ATOM 704 C C . LYS A 1 86 ? 9.859 7.23 12.305 1 88.38 86 LYS A C 1
ATOM 706 O O . LYS A 1 86 ? 10.773 6.406 12.383 1 88.38 86 LYS A O 1
ATOM 711 N N . ALA A 1 87 ? 9.141 7.48 11.25 1 83.62 87 ALA A N 1
ATOM 712 C CA . ALA A 1 87 ? 9.383 6.715 10.023 1 83.62 87 ALA A CA 1
ATOM 713 C C . ALA A 1 87 ? 10.766 7.023 9.453 1 83.62 87 ALA A C 1
ATOM 715 O O . ALA A 1 87 ? 11.43 6.137 8.914 1 83.62 87 ALA A O 1
ATOM 716 N N . MET A 1 88 ? 11.148 8.234 9.508 1 81.75 88 MET A N 1
ATOM 717 C CA . MET A 1 88 ? 12.438 8.641 8.953 1 81.75 88 MET A CA 1
ATOM 718 C C . MET A 1 88 ? 13.586 8.211 9.875 1 81.75 88 MET A C 1
ATOM 720 O O . MET A 1 88 ? 14.688 7.934 9.406 1 81.75 88 MET A O 1
ATOM 724 N N . ALA A 1 89 ? 13.32 8.266 11.07 1 77.19 89 ALA A N 1
ATOM 725 C CA . ALA A 1 89 ? 14.344 7.82 12.023 1 77.19 89 ALA A CA 1
ATOM 726 C C . ALA A 1 89 ? 14.641 6.336 11.852 1 77.19 89 ALA A C 1
ATOM 728 O O . ALA A 1 89 ? 15.789 5.91 11.969 1 77.19 89 ALA A O 1
ATOM 729 N N . SER A 1 90 ? 13.664 5.652 11.602 1 64.88 90 SER A N 1
ATOM 730 C CA . SER A 1 90 ? 13.82 4.211 11.438 1 64.88 90 SER A CA 1
ATOM 731 C C . SER A 1 90 ? 14.562 3.873 10.148 1 64.88 90 SER A C 1
ATOM 733 O O . SER A 1 90 ? 15.211 2.832 10.055 1 64.88 90 SER A O 1
ATOM 735 N N . SER A 1 91 ? 14.352 4.66 9.125 1 60.72 91 SER A N 1
ATOM 736 C CA . SER A 1 91 ? 15.031 4.426 7.855 1 60.72 91 SER A CA 1
ATOM 737 C C . SER A 1 91 ? 16.516 4.766 7.953 1 60.72 91 SER A C 1
ATOM 739 O O . SER A 1 91 ? 17.328 4.246 7.191 1 60.72 91 SER A O 1
ATOM 741 N N . LYS A 1 92 ? 16.953 5.594 8.727 1 56.19 92 LYS A N 1
ATOM 742 C CA . LYS A 1 92 ? 18.359 5.949 8.922 1 56.19 92 LYS A CA 1
ATOM 743 C C . LYS A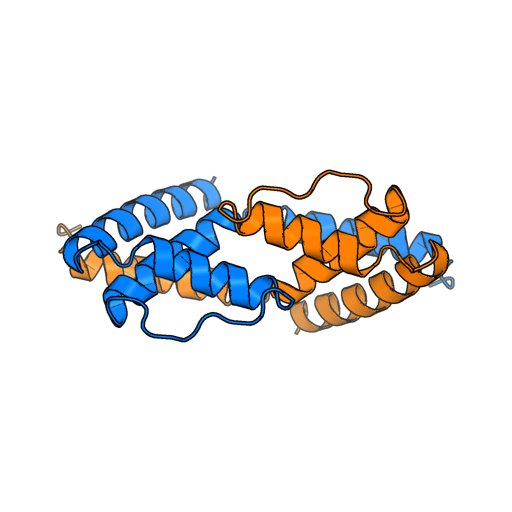 1 92 ? 19.094 4.859 9.688 1 56.19 92 LYS A C 1
ATOM 745 O O . LYS A 1 92 ? 20.297 4.68 9.508 1 56.19 92 LYS A O 1
ATOM 750 N N . LEU A 1 93 ? 18.328 4.043 10.344 1 44.47 93 LEU A N 1
ATOM 751 C CA . LEU A 1 93 ? 19.016 2.996 11.086 1 44.47 93 LEU A CA 1
ATOM 752 C C . LEU A 1 93 ? 19.25 1.767 10.211 1 44.47 93 LEU A C 1
ATOM 754 O O . LEU A 1 93 ? 18.359 1.371 9.453 1 44.47 93 LEU A O 1
ATOM 758 N N . MET B 1 1 ? 18.938 24.406 16.047 1 45.41 1 MET B N 1
ATOM 759 C CA . MET B 1 1 ? 18.234 24.812 14.828 1 45.41 1 MET B CA 1
ATOM 760 C C . MET B 1 1 ? 16.938 25.531 15.172 1 45.41 1 MET B C 1
ATOM 762 O O . MET B 1 1 ? 16.266 25.188 16.141 1 45.41 1 MET B O 1
ATOM 766 N N . PRO B 1 2 ? 16.766 26.656 14.812 1 55.03 2 PRO B N 1
ATOM 767 C CA . PRO B 1 2 ? 15.602 27.359 15.328 1 55.03 2 PRO B CA 1
ATOM 768 C C . PRO B 1 2 ? 14.32 26.531 15.242 1 55.03 2 PRO B C 1
ATOM 770 O O . PRO B 1 2 ? 14.211 25.656 14.391 1 55.03 2 PRO B O 1
ATOM 773 N N . ARG B 1 3 ? 13.562 26.438 16.328 1 65.69 3 ARG B N 1
ATOM 774 C CA . ARG B 1 3 ? 12.422 25.562 16.562 1 65.69 3 ARG B CA 1
ATOM 775 C C . ARG B 1 3 ? 11.391 25.703 15.453 1 65.69 3 ARG B C 1
ATOM 777 O O . ARG B 1 3 ? 10.805 26.781 15.273 1 65.69 3 ARG B O 1
ATOM 784 N N . ASP B 1 4 ? 11.438 25 14.297 1 82.56 4 ASP B N 1
ATOM 785 C CA . ASP B 1 4 ? 10.461 25.047 13.203 1 82.56 4 ASP B CA 1
ATOM 786 C C . ASP B 1 4 ? 9.039 25.141 13.75 1 82.56 4 ASP B C 1
ATOM 788 O O . ASP B 1 4 ? 8.711 24.516 14.75 1 82.56 4 ASP B O 1
ATOM 792 N N . SER B 1 5 ? 8.477 26.234 13.305 1 93.44 5 SER B N 1
ATOM 793 C CA . SER B 1 5 ? 7.043 26.203 13.586 1 93.44 5 SER B CA 1
ATOM 794 C C . SER B 1 5 ? 6.426 24.875 13.18 1 93.44 5 SER B C 1
ATOM 796 O O . SER B 1 5 ? 7.059 24.078 12.477 1 93.44 5 SER B O 1
ATOM 798 N N . LEU B 1 6 ? 5.32 24.641 13.766 1 95 6 LEU B N 1
ATOM 799 C CA . LEU B 1 6 ? 4.582 23.438 13.43 1 95 6 LEU B CA 1
ATOM 800 C C . LEU B 1 6 ? 4.43 23.297 11.922 1 95 6 LEU B C 1
ATOM 802 O O . LEU B 1 6 ? 4.676 22.219 11.367 1 95 6 LEU B O 1
ATOM 806 N N . GLU B 1 7 ? 4.105 24.359 11.266 1 95.06 7 GLU B N 1
ATOM 807 C CA . GLU B 1 7 ? 3.885 24.359 9.82 1 95.06 7 GLU B CA 1
ATOM 808 C C . GLU B 1 7 ? 5.191 24.156 9.062 1 95.06 7 GLU B C 1
ATOM 810 O O . GLU B 1 7 ? 5.227 23.438 8.055 1 95.06 7 GLU B O 1
ATOM 815 N N . GLU B 1 8 ? 6.238 24.75 9.516 1 94.44 8 GLU B N 1
ATOM 816 C CA . GLU B 1 8 ? 7.543 24.594 8.883 1 94.44 8 GLU B CA 1
ATOM 817 C C . GLU B 1 8 ? 8.031 23.156 8.969 1 94.44 8 GLU B C 1
ATOM 819 O O . GLU B 1 8 ? 8.578 22.609 8.008 1 94.44 8 GLU B O 1
ATOM 824 N N . LYS B 1 9 ? 7.855 22.641 10.141 1 94.62 9 LYS B N 1
ATOM 825 C CA . LYS B 1 9 ? 8.227 21.234 10.336 1 94.62 9 LYS B CA 1
ATOM 826 C C . LYS B 1 9 ? 7.398 20.312 9.445 1 94.62 9 LYS B C 1
ATOM 828 O O . LYS B 1 9 ? 7.93 19.375 8.859 1 94.62 9 LYS B O 1
ATOM 833 N N . PHE B 1 10 ? 6.141 20.609 9.305 1 96.69 10 PHE B N 1
ATOM 834 C CA . PHE B 1 10 ? 5.262 19.844 8.43 1 96.69 10 PHE B CA 1
ATOM 835 C C . PHE B 1 10 ? 5.75 19.891 6.992 1 96.69 10 PHE B C 1
ATOM 837 O O . PHE B 1 10 ? 5.891 18.859 6.336 1 96.69 10 PHE B O 1
ATOM 844 N N . GLN B 1 11 ? 6.02 21.047 6.523 1 95 11 GLN B N 1
ATOM 845 C CA . GLN B 1 11 ? 6.441 21.219 5.137 1 95 11 GLN B CA 1
ATOM 846 C C . GLN B 1 11 ? 7.75 20.484 4.867 1 95 11 GLN B C 1
ATOM 848 O O . GLN B 1 11 ? 7.902 19.828 3.83 1 95 11 GLN B O 1
ATOM 853 N N . ARG B 1 12 ? 8.641 20.594 5.809 1 93.06 12 ARG B N 1
ATOM 854 C CA . ARG B 1 12 ? 9.93 19.922 5.66 1 93.06 12 ARG B CA 1
ATOM 855 C C . ARG B 1 12 ? 9.758 18.406 5.609 1 93.06 12 ARG B C 1
ATOM 857 O O . ARG B 1 12 ? 10.289 17.75 4.715 1 93.06 12 ARG B O 1
ATOM 864 N N . LEU B 1 13 ? 9.023 17.953 6.566 1 93.19 13 LEU B N 1
ATOM 865 C CA . LEU B 1 13 ? 8.828 16.516 6.656 1 93.19 13 LEU B CA 1
ATOM 866 C C . LEU B 1 13 ? 8.016 16 5.465 1 93.19 13 LEU B C 1
ATOM 868 O O 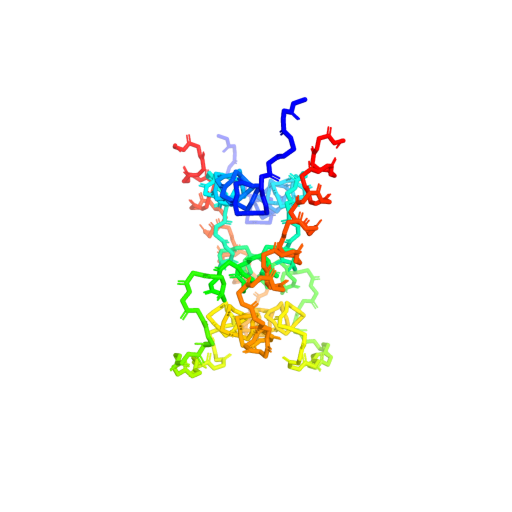. LEU B 1 13 ? 8.297 14.93 4.934 1 93.19 13 LEU B O 1
ATOM 872 N N . ALA B 1 14 ? 6.98 16.781 5.039 1 92.38 14 ALA B N 1
ATOM 873 C CA . ALA B 1 14 ? 6.207 16.422 3.855 1 92.38 14 ALA B CA 1
ATOM 874 C C . ALA B 1 14 ? 7.102 16.312 2.623 1 92.38 14 ALA B C 1
ATOM 876 O O . ALA B 1 14 ? 6.926 15.422 1.791 1 92.38 14 ALA B O 1
ATOM 877 N N . GLY B 1 15 ? 8.023 17.234 2.527 1 89.25 15 GLY B N 1
ATOM 878 C CA . GLY B 1 15 ? 8.992 17.188 1.439 1 89.25 15 GLY B CA 1
ATOM 879 C C . GLY B 1 15 ? 9.844 15.93 1.445 1 89.25 15 GLY B C 1
ATOM 880 O O . GLY B 1 15 ? 10.047 15.312 0.401 1 89.25 15 GLY B O 1
ATOM 881 N N . ILE B 1 16 ? 10.305 15.555 2.592 1 86.5 16 ILE B N 1
ATOM 882 C CA . ILE B 1 16 ? 11.141 14.367 2.748 1 86.5 16 ILE B CA 1
ATOM 883 C C . ILE B 1 16 ? 10.328 13.117 2.426 1 86.5 16 ILE B C 1
ATOM 885 O O . ILE B 1 16 ? 10.789 12.25 1.679 1 86.5 16 ILE B O 1
ATOM 889 N N . VAL B 1 17 ? 9.117 13.062 2.996 1 86.06 17 VAL B N 1
ATOM 890 C CA . VAL B 1 17 ? 8.242 11.914 2.773 1 86.06 17 VAL B CA 1
ATOM 891 C C . VAL B 1 17 ? 7.895 11.812 1.289 1 86.06 17 VAL B C 1
ATOM 893 O O . VAL B 1 17 ? 7.879 10.711 0.725 1 86.06 17 VAL B O 1
ATOM 896 N N . GLY B 1 18 ? 7.574 12.914 0.682 1 83.62 18 GLY B N 1
ATOM 897 C CA . GLY B 1 18 ? 7.262 12.938 -0.739 1 83.62 18 GLY B CA 1
ATOM 898 C C . GLY B 1 18 ? 8.383 12.398 -1.603 1 83.62 18 GLY B C 1
ATOM 899 O O . GLY B 1 18 ? 8.148 11.617 -2.525 1 83.62 18 GLY B O 1
ATOM 900 N N . LYS B 1 19 ? 9.594 12.812 -1.316 1 78 19 LYS B N 1
ATOM 901 C CA . LYS B 1 19 ? 10.758 12.359 -2.064 1 78 19 LYS B CA 1
ATOM 902 C C . LYS B 1 19 ? 10.984 10.859 -1.873 1 78 19 LYS B C 1
ATOM 904 O O . LYS 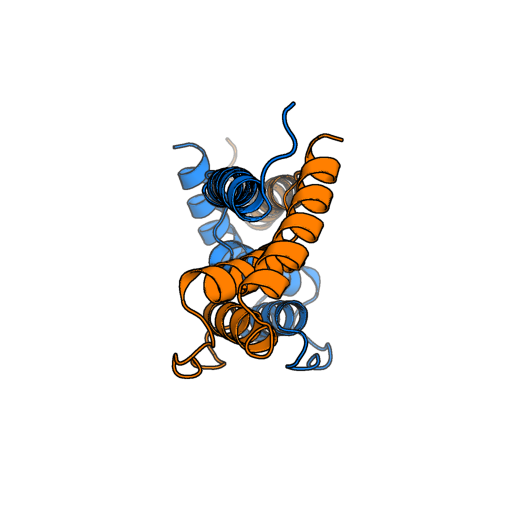B 1 19 ? 11.336 10.156 -2.818 1 78 19 LYS B O 1
ATOM 909 N N . LYS B 1 20 ? 10.773 10.375 -0.696 1 73.69 20 LYS B N 1
ATOM 910 C CA . LYS B 1 20 ? 10.945 8.961 -0.388 1 73.69 20 LYS B CA 1
ATOM 911 C C . LYS B 1 20 ? 9.852 8.117 -1.033 1 73.69 20 LYS B C 1
ATOM 913 O O . LYS B 1 20 ? 10.109 7 -1.486 1 73.69 20 LYS B O 1
ATOM 918 N N . ALA B 1 21 ? 8.703 8.742 -1.009 1 68.62 21 ALA B N 1
ATOM 919 C CA . ALA B 1 21 ? 7.566 8.039 -1.597 1 68.62 21 ALA B CA 1
ATOM 920 C C . ALA B 1 21 ? 7.676 7.996 -3.119 1 68.62 21 ALA B C 1
ATOM 922 O O . ALA B 1 21 ? 7.152 7.082 -3.758 1 68.62 21 ALA B O 1
ATOM 923 N N . THR B 1 22 ? 8.312 9 -3.734 1 61.59 22 THR B N 1
ATOM 924 C CA . THR B 1 22 ? 8.406 9.109 -5.184 1 61.59 22 THR B CA 1
ATOM 925 C C . THR B 1 22 ? 9.625 8.352 -5.707 1 61.59 22 THR B C 1
ATOM 927 O O . THR B 1 22 ? 9.773 8.172 -6.918 1 61.59 22 THR B O 1
ATOM 930 N N . ARG B 1 23 ? 10.523 7.953 -4.879 1 58.22 23 ARG B N 1
ATOM 931 C CA . ARG B 1 23 ? 11.664 7.191 -5.391 1 58.22 23 ARG B CA 1
ATOM 932 C C . ARG B 1 23 ? 11.195 5.988 -6.203 1 58.22 23 ARG B C 1
ATOM 934 O O . ARG B 1 23 ? 10.102 5.461 -5.969 1 58.22 23 ARG B O 1
ATOM 941 N N . PRO B 1 24 ? 12 5.836 -7.324 1 54.19 24 PRO B N 1
ATOM 942 C CA . PRO B 1 24 ? 11.625 4.711 -8.188 1 54.19 24 PRO B CA 1
ATOM 943 C C . PRO B 1 24 ? 11.359 3.43 -7.402 1 54.19 24 PRO B C 1
ATOM 945 O O . PRO B 1 24 ? 12.273 2.887 -6.777 1 54.19 24 PRO B O 1
ATOM 948 N N . HIS B 1 25 ? 10.281 3.543 -6.719 1 62.78 25 HIS B N 1
ATOM 949 C CA . HIS B 1 25 ? 9.844 2.32 -6.051 1 62.78 25 HIS B CA 1
ATOM 950 C C . HIS B 1 25 ? 8.617 1.728 -6.734 1 62.78 25 HIS B C 1
ATOM 952 O O . HIS B 1 25 ? 7.957 2.4 -7.531 1 62.78 25 HIS B O 1
ATOM 958 N N . MET B 1 26 ? 8.609 0.459 -6.738 1 73.94 26 MET B N 1
ATOM 959 C CA . MET B 1 26 ? 7.422 -0.244 -7.215 1 73.94 26 MET B CA 1
ATOM 960 C C . MET B 1 26 ? 6.16 0.337 -6.586 1 73.94 26 MET B C 1
ATOM 962 O O . MET B 1 26 ? 6.105 0.557 -5.375 1 73.94 26 MET B O 1
ATOM 966 N N . SER B 1 27 ? 5.242 0.864 -7.527 1 77.75 27 SER B N 1
ATOM 967 C CA . SER B 1 27 ? 3.992 1.424 -7.02 1 77.75 27 SER B CA 1
ATOM 968 C C . SER B 1 27 ? 3.311 0.464 -6.047 1 77.75 27 SER B C 1
ATOM 970 O O . SER B 1 27 ? 3.559 -0.743 -6.086 1 77.75 27 SER B O 1
ATOM 972 N N . LEU B 1 28 ? 2.557 1.072 -5.195 1 80.56 28 LEU B N 1
ATOM 973 C CA . LEU B 1 28 ? 1.789 0.255 -4.262 1 80.56 28 LEU B CA 1
ATOM 974 C C . LEU B 1 28 ? 0.933 -0.764 -5.008 1 80.56 28 LEU B C 1
ATOM 976 O O . LEU B 1 28 ? 0.8 -1.909 -4.57 1 80.56 28 LEU B O 1
ATOM 980 N N . SER B 1 29 ? 0.396 -0.376 -6.109 1 86.19 29 SER B N 1
ATOM 981 C CA . SER B 1 29 ? -0.431 -1.262 -6.922 1 86.19 29 SER B CA 1
ATOM 982 C C . SER B 1 29 ? 0.364 -2.469 -7.41 1 86.19 29 SER B C 1
ATOM 984 O O . SER B 1 29 ? -0.088 -3.607 -7.285 1 86.19 29 SER B O 1
ATOM 986 N N . LYS B 1 30 ? 1.557 -2.211 -7.879 1 87.25 30 LYS B N 1
ATOM 987 C CA . LYS B 1 30 ? 2.393 -3.291 -8.391 1 87.25 30 LYS B CA 1
ATOM 988 C C . LYS B 1 30 ? 2.861 -4.207 -7.266 1 87.25 30 LYS B C 1
ATOM 990 O O . LYS B 1 30 ? 2.902 -5.43 -7.43 1 87.25 30 LYS B O 1
ATOM 995 N N . LYS B 1 31 ? 3.139 -3.623 -6.184 1 87.75 31 LYS B N 1
ATOM 996 C CA . LYS B 1 31 ? 3.557 -4.402 -5.023 1 87.75 31 LYS B CA 1
ATOM 997 C C . LYS B 1 31 ? 2.453 -5.352 -4.57 1 87.75 31 LYS B C 1
ATOM 999 O O . LYS B 1 31 ? 2.711 -6.527 -4.305 1 87.75 31 LYS B O 1
ATOM 1004 N N . LEU B 1 32 ? 1.283 -4.844 -4.578 1 89.56 32 LEU B N 1
ATOM 1005 C CA . LEU B 1 32 ? 0.143 -5.645 -4.148 1 89.56 32 LEU B CA 1
ATOM 1006 C C . LEU B 1 32 ? -0.168 -6.738 -5.164 1 89.56 32 LEU B C 1
ATOM 1008 O O . LEU B 1 32 ? -0.511 -7.863 -4.789 1 89.56 32 LEU B O 1
ATOM 1012 N N . GLU B 1 33 ? -0.028 -6.422 -6.395 1 92.31 33 GLU B N 1
ATOM 1013 C CA . GLU B 1 33 ? -0.193 -7.43 -7.438 1 92.31 33 GLU B CA 1
ATOM 1014 C C . GLU B 1 33 ? 0.811 -8.57 -7.266 1 92.31 33 GLU B C 1
ATOM 1016 O O . GLU B 1 33 ? 0.437 -9.742 -7.297 1 92.31 33 GLU B O 1
ATOM 1021 N N . LEU B 1 34 ? 2.043 -8.195 -7.066 1 94.81 34 LEU B N 1
ATOM 1022 C CA . LEU B 1 34 ? 3.109 -9.18 -6.918 1 94.81 34 LEU B CA 1
ATOM 1023 C C . LEU B 1 34 ? 2.91 -10.016 -5.656 1 94.81 34 LEU B C 1
ATOM 1025 O O . LEU B 1 34 ? 3.16 -11.219 -5.656 1 94.81 34 LEU B O 1
ATOM 1029 N N . TYR B 1 35 ? 2.447 -9.336 -4.625 1 93.19 35 TYR B N 1
ATOM 1030 C CA . TYR B 1 35 ? 2.127 -10.023 -3.385 1 93.19 35 TYR B CA 1
ATOM 1031 C C . TYR B 1 35 ? 1.081 -11.109 -3.619 1 93.19 35 TYR B C 1
ATOM 1033 O O . TYR B 1 35 ? 1.265 -12.258 -3.207 1 93.19 35 TYR B O 1
ATOM 1041 N N . GLY B 1 36 ? 0.014 -10.805 -4.227 1 95.56 36 GLY B N 1
ATOM 1042 C CA . GLY B 1 36 ? -1.05 -11.758 -4.5 1 95.56 36 GLY B CA 1
ATOM 1043 C C . GLY B 1 36 ? -0.596 -12.93 -5.348 1 95.56 36 GLY B C 1
ATOM 1044 O O . GLY B 1 36 ? -0.877 -14.086 -5.016 1 95.56 36 GLY B O 1
ATOM 1045 N N . LEU B 1 37 ? 0.121 -12.57 -6.379 1 97.38 37 LEU B N 1
ATOM 1046 C CA . LEU B 1 37 ? 0.602 -13.602 -7.297 1 97.38 37 LEU B CA 1
ATOM 1047 C C . LEU B 1 37 ? 1.614 -14.508 -6.609 1 97.38 37 LEU B C 1
ATOM 1049 O O . LEU B 1 37 ? 1.598 -15.727 -6.812 1 97.38 37 LEU B O 1
ATOM 1053 N N . TRP B 1 38 ? 2.461 -13.977 -5.781 1 97 38 TRP B N 1
ATOM 1054 C CA . TRP B 1 38 ? 3.443 -14.758 -5.039 1 97 38 TRP B CA 1
ATOM 1055 C C . TRP B 1 38 ? 2.756 -15.758 -4.117 1 97 38 TRP B C 1
ATOM 1057 O O . TRP B 1 38 ? 3.123 -16.938 -4.086 1 97 38 TRP B O 1
ATOM 1067 N N . ASN B 1 39 ? 1.78 -15.305 -3.387 1 96.62 39 ASN B N 1
ATOM 1068 C CA . ASN B 1 39 ? 1.037 -16.188 -2.494 1 96.62 39 ASN B CA 1
ATOM 1069 C C . ASN B 1 39 ? 0.336 -17.297 -3.266 1 96.62 39 ASN B C 1
ATOM 1071 O O . ASN B 1 39 ? 0.341 -18.453 -2.836 1 96.62 39 ASN B O 1
ATOM 1075 N N . GLN B 1 40 ? -0.293 -16.938 -4.344 1 97.81 40 GLN B N 1
ATOM 1076 C CA . GLN B 1 40 ? -0.976 -17.922 -5.172 1 97.81 40 GLN B CA 1
ATOM 1077 C C . GLN B 1 40 ? -0.01 -19.016 -5.645 1 97.81 40 GLN B C 1
ATOM 1079 O O . GLN B 1 40 ? -0.359 -20.188 -5.668 1 97.81 40 GLN B O 1
ATOM 1084 N N . VAL B 1 41 ? 1.224 -18.578 -6.012 1 97.75 41 VAL B N 1
ATOM 1085 C CA . VAL B 1 41 ? 2.242 -19.531 -6.449 1 97.75 41 VAL B CA 1
ATOM 1086 C C . VAL B 1 41 ? 2.66 -20.422 -5.277 1 97.75 41 VAL B C 1
ATOM 1088 O O . VAL B 1 41 ? 2.762 -21.641 -5.414 1 97.75 41 VAL B O 1
ATOM 1091 N N . MET B 1 42 ? 2.771 -19.766 -4.098 1 96.62 42 MET B N 1
ATOM 1092 C CA . MET B 1 42 ? 3.373 -20.438 -2.951 1 96.62 42 MET B CA 1
ATOM 1093 C C . MET B 1 42 ? 2.34 -21.281 -2.217 1 96.62 42 MET B C 1
ATOM 1095 O O . MET B 1 42 ? 2.658 -22.375 -1.731 1 96.62 42 MET B O 1
ATOM 1099 N N . HIS B 1 43 ? 1.093 -20.844 -2.121 1 96.62 43 HIS B N 1
ATOM 1100 C CA . HIS B 1 43 ? 0.156 -21.453 -1.178 1 96.62 43 HIS B CA 1
ATOM 1101 C C . HIS B 1 43 ? -1.143 -21.844 -1.869 1 96.62 43 HIS B C 1
ATOM 1103 O O . HIS B 1 43 ? -1.984 -22.531 -1.274 1 96.62 43 HIS B O 1
ATOM 1109 N N . GLY B 1 44 ? -1.334 -21.453 -3.137 1 97.06 44 GLY B N 1
ATOM 1110 C CA . GLY B 1 44 ? -2.596 -21.719 -3.809 1 97.06 44 GLY B CA 1
ATOM 1111 C C . GLY B 1 44 ? -3.693 -20.75 -3.428 1 97.06 44 GLY B C 1
ATOM 1112 O O . GLY B 1 44 ? -3.414 -19.641 -2.955 1 97.06 44 GLY B O 1
ATOM 1113 N N . PRO B 1 45 ? -4.949 -21.094 -3.725 1 96.75 45 PRO B N 1
ATOM 1114 C CA . PRO B 1 45 ? -6.062 -20.172 -3.492 1 96.75 45 PRO B CA 1
ATOM 1115 C C . PRO B 1 45 ? -6.117 -19.656 -2.053 1 96.75 45 PRO B C 1
ATOM 1117 O O . PRO B 1 45 ? -5.797 -20.406 -1.12 1 96.75 45 PRO B O 1
ATOM 1120 N N . ASN B 1 46 ? -6.48 -18.422 -1.942 1 94.62 46 ASN B N 1
ATOM 1121 C CA . ASN B 1 46 ? -6.574 -17.781 -0.635 1 94.62 46 ASN B CA 1
ATOM 1122 C C . ASN B 1 46 ? -7.695 -18.375 0.207 1 94.62 46 ASN B C 1
ATOM 1124 O O . ASN B 1 46 ? -8.875 -18.234 -0.123 1 94.62 46 ASN B O 1
ATOM 1128 N N . LYS B 1 47 ? -7.332 -18.953 1.297 1 94 47 LYS B N 1
ATOM 1129 C CA . LYS B 1 47 ? -8.305 -19.578 2.193 1 94 47 LYS B CA 1
ATOM 1130 C C . LYS B 1 47 ? -8.414 -18.797 3.506 1 94 47 LYS B C 1
ATOM 1132 O O . LYS B 1 47 ? -9.133 -19.203 4.418 1 94 47 LYS B O 1
ATOM 1137 N N . ARG B 1 48 ? -7.676 -17.719 3.578 1 92.94 48 ARG B N 1
ATOM 1138 C CA . ARG B 1 48 ? -7.691 -16.906 4.789 1 92.94 48 ARG B CA 1
ATOM 1139 C C . ARG B 1 48 ? -8.992 -16.109 4.898 1 92.94 48 ARG B C 1
ATOM 1141 O O . ARG B 1 48 ? -9.516 -15.625 3.893 1 92.94 48 ARG B O 1
ATOM 1148 N N . PRO B 1 49 ? -9.453 -16.016 6.098 1 95.5 49 PRO B N 1
ATOM 1149 C CA . PRO B 1 49 ? -10.656 -15.188 6.266 1 95.5 49 PRO B CA 1
ATOM 1150 C C . PRO B 1 49 ? -10.43 -13.734 5.867 1 95.5 49 PRO B C 1
ATOM 1152 O O . PRO B 1 49 ? -9.32 -13.219 6.016 1 95.5 49 PRO B O 1
ATOM 1155 N N . GLN B 1 50 ? -11.523 -13.125 5.398 1 91.75 50 GLN B N 1
ATOM 1156 C CA . GLN B 1 50 ? -11.461 -11.703 5.062 1 91.75 50 GLN B CA 1
ATOM 1157 C C . GLN B 1 50 ? -11.148 -10.859 6.293 1 91.75 50 GLN B C 1
ATOM 1159 O O . GLN B 1 50 ? -11.812 -10.984 7.324 1 91.75 50 GLN B O 1
ATOM 1164 N N . PRO B 1 51 ? -10.062 -10.086 6.172 1 92.12 51 PRO B N 1
ATOM 1165 C CA . PRO B 1 51 ? -9.797 -9.18 7.289 1 92.12 51 PRO B CA 1
ATOM 1166 C C . PRO B 1 51 ? -10.828 -8.062 7.406 1 92.12 51 PRO B C 1
ATOM 1168 O O . PRO B 1 51 ? -11.609 -7.836 6.473 1 92.12 51 PRO B O 1
ATOM 1171 N N . SER B 1 52 ? -10.773 -7.406 8.562 1 87 52 SER B N 1
ATOM 1172 C CA . SER B 1 52 ? -11.656 -6.266 8.773 1 87 52 SER B CA 1
ATOM 1173 C C . SER B 1 52 ? -11.414 -5.176 7.734 1 87 52 SER B C 1
ATOM 1175 O O . SER B 1 52 ? -10.266 -4.891 7.387 1 87 52 SER B O 1
ATOM 1177 N N . ARG B 1 53 ? -12.5 -4.672 7.27 1 79.19 53 ARG B N 1
ATOM 1178 C CA . ARG B 1 53 ? -12.406 -3.594 6.293 1 79.19 53 ARG B CA 1
ATOM 1179 C C . ARG B 1 53 ? -11.82 -2.334 6.922 1 79.19 53 ARG B C 1
ATOM 1181 O O . ARG B 1 53 ? -11.383 -1.426 6.215 1 79.19 53 ARG B O 1
ATOM 1188 N N . MET B 1 54 ? -11.781 -2.266 8.219 1 81.94 54 MET B N 1
ATOM 1189 C CA . MET B 1 54 ? -11.242 -1.102 8.914 1 81.94 54 MET B CA 1
ATOM 1190 C C . MET B 1 54 ? -9.719 -1.129 8.93 1 81.94 54 MET B C 1
ATOM 1192 O O . MET B 1 54 ? -9.078 -0.151 9.312 1 81.94 54 MET B O 1
ATOM 1196 N N . ASN B 1 55 ? -9.164 -2.221 8.547 1 82.75 55 ASN B N 1
ATOM 1197 C CA . ASN B 1 55 ? -7.727 -2.34 8.305 1 82.75 55 ASN B CA 1
ATOM 1198 C C . ASN B 1 55 ? -7.41 -2.352 6.816 1 82.75 55 ASN B C 1
ATOM 1200 O O . ASN B 1 55 ? -7.285 -3.418 6.211 1 82.75 55 ASN B O 1
ATOM 1204 N N . PRO B 1 56 ? -7.258 -1.182 6.262 1 82.62 56 PRO B N 1
ATOM 1205 C CA . PRO B 1 56 ? -7.172 -1.061 4.805 1 82.62 56 PRO B CA 1
ATOM 1206 C C . PRO B 1 56 ? -5.992 -1.826 4.215 1 82.62 56 PRO B C 1
ATOM 1208 O O . PRO B 1 56 ? -6.098 -2.387 3.119 1 82.62 56 PRO B O 1
ATOM 1211 N N . VAL B 1 57 ? -4.91 -1.847 4.945 1 82.94 57 VAL B N 1
ATOM 1212 C CA . VAL B 1 57 ? -3.723 -2.525 4.434 1 82.94 57 VAL B CA 1
ATOM 1213 C C . VAL B 1 57 ? -3.965 -4.031 4.398 1 82.94 57 VAL B C 1
ATOM 1215 O O . VAL B 1 57 ? -3.727 -4.68 3.377 1 82.94 57 VAL B O 1
ATOM 1218 N N . ALA B 1 58 ? -4.48 -4.586 5.516 1 90 58 ALA B N 1
ATOM 1219 C CA . ALA B 1 58 ? -4.781 -6.016 5.578 1 90 58 ALA B CA 1
ATOM 1220 C C . ALA B 1 58 ? -5.828 -6.398 4.539 1 90 58 ALA B C 1
ATOM 1222 O O . ALA B 1 58 ? -5.719 -7.449 3.898 1 90 58 ALA B O 1
ATOM 1223 N N . TYR B 1 59 ? -6.73 -5.562 4.426 1 89.19 59 TYR B N 1
ATOM 1224 C CA . TYR B 1 59 ? -7.789 -5.824 3.457 1 89.19 59 TYR B CA 1
ATOM 1225 C C . TYR B 1 59 ? -7.25 -5.777 2.031 1 89.19 59 TYR B C 1
ATOM 1227 O O . TYR B 1 59 ? -7.555 -6.652 1.218 1 89.19 59 TYR B O 1
ATOM 1235 N N . ALA B 1 60 ? -6.48 -4.789 1.698 1 89.19 60 ALA B N 1
ATOM 1236 C CA . ALA B 1 60 ? -5.891 -4.656 0.369 1 89.19 60 ALA B CA 1
ATOM 1237 C C . ALA B 1 60 ? -5.059 -5.883 0.012 1 89.19 60 ALA B C 1
ATOM 1239 O O . ALA B 1 60 ? -5.137 -6.391 -1.109 1 89.19 60 ALA B O 1
ATOM 1240 N N . LYS B 1 61 ? -4.262 -6.383 0.971 1 90.69 61 LYS B N 1
ATOM 1241 C CA . LYS B 1 61 ? -3.449 -7.578 0.76 1 90.69 61 LYS B CA 1
ATOM 1242 C C . LYS B 1 61 ? -4.324 -8.805 0.529 1 90.69 61 LYS B C 1
ATOM 1244 O O . LYS B 1 61 ? -4.055 -9.609 -0.365 1 90.69 61 LYS B O 1
ATOM 1249 N N . TRP B 1 62 ? -5.328 -8.883 1.345 1 93.5 62 TRP B N 1
ATOM 1250 C CA . TRP B 1 62 ? -6.25 -10.008 1.23 1 93.5 62 TRP B CA 1
ATOM 1251 C C . TRP B 1 62 ? -6.926 -10.023 -0.135 1 93.5 62 TRP B C 1
ATOM 1253 O O . TRP B 1 62 ? -7.016 -11.07 -0.782 1 93.5 62 TRP B O 1
ATOM 1263 N N . LYS B 1 63 ? -7.391 -8.938 -0.536 1 92.88 63 LYS B N 1
ATOM 1264 C CA . LYS B 1 63 ? -8.078 -8.805 -1.819 1 92.88 63 LYS B CA 1
ATOM 1265 C C . LYS B 1 63 ? -7.125 -9.078 -2.98 1 92.88 63 LYS B C 1
ATOM 1267 O O . LYS B 1 63 ? -7.496 -9.742 -3.949 1 92.88 63 LYS B O 1
ATOM 1272 N N . ALA B 1 64 ? -5.926 -8.516 -2.898 1 92.62 64 ALA B N 1
ATOM 1273 C CA . ALA B 1 64 ? -4.926 -8.758 -3.934 1 92.62 64 ALA B CA 1
ATOM 1274 C C . ALA B 1 64 ? -4.684 -10.25 -4.129 1 92.62 64 ALA B C 1
ATOM 1276 O O . ALA B 1 64 ? -4.594 -10.727 -5.262 1 92.62 64 ALA B O 1
ATOM 1277 N N . TYR B 1 65 ? -4.605 -10.938 -3.008 1 95.12 65 TYR B N 1
ATOM 1278 C CA . TYR B 1 65 ? -4.422 -12.383 -3.029 1 95.12 65 TYR B CA 1
ATOM 1279 C C . TYR B 1 65 ? -5.645 -13.07 -3.619 1 95.12 65 TYR B C 1
ATOM 1281 O O . TYR B 1 65 ? -5.52 -13.906 -4.52 1 95.12 65 TYR B O 1
ATOM 1289 N N . LYS B 1 66 ? -6.762 -12.672 -3.207 1 94.62 66 LYS B N 1
ATOM 1290 C CA . LYS B 1 66 ? -8.023 -13.273 -3.631 1 94.62 66 LYS B CA 1
ATOM 1291 C C . LYS B 1 66 ? -8.234 -13.102 -5.133 1 94.62 66 LYS B C 1
ATOM 1293 O O . LYS B 1 66 ? -8.812 -13.969 -5.785 1 94.62 66 LYS B O 1
ATOM 1298 N N . ASN B 1 67 ? -7.816 -12.047 -5.691 1 93.88 67 ASN B N 1
ATOM 1299 C CA . ASN B 1 67 ? -7.992 -11.703 -7.098 1 93.88 67 ASN B CA 1
ATOM 1300 C C . ASN B 1 67 ? 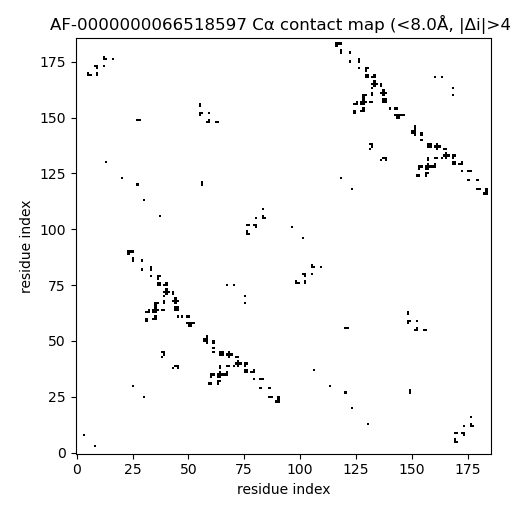-7.348 -12.742 -8.016 1 93.88 67 ASN B C 1
ATOM 1302 O O . ASN B 1 67 ? -7.672 -12.82 -9.203 1 93.88 67 ASN B O 1
ATOM 1306 N N . TYR B 1 68 ? -6.438 -13.594 -7.484 1 96.06 68 TYR B N 1
ATOM 1307 C CA . TYR B 1 68 ? -5.688 -14.5 -8.344 1 96.06 68 TYR B CA 1
ATOM 1308 C C . TYR B 1 68 ? -5.988 -15.953 -8 1 96.06 68 TYR B C 1
ATOM 1310 O O . TYR B 1 68 ? -5.316 -16.859 -8.484 1 96.06 68 TYR B O 1
ATOM 1318 N N . GLU B 1 69 ? -7.055 -16.156 -7.172 1 95.88 69 GLU B N 1
ATOM 1319 C CA . GLU B 1 69 ? -7.383 -17.484 -6.676 1 95.88 69 GLU B CA 1
ATOM 1320 C C . GLU B 1 69 ? -7.789 -18.422 -7.812 1 95.88 69 GLU B C 1
ATOM 1322 O O . GLU B 1 69 ? -7.715 -19.641 -7.68 1 95.88 69 GLU B O 1
ATOM 1327 N N . HIS B 1 70 ? -8.195 -17.891 -8.945 1 96.81 70 HIS B N 1
ATOM 1328 C CA . HIS B 1 70 ? -8.68 -18.688 -10.07 1 96.81 70 HIS B CA 1
ATOM 1329 C C . HIS B 1 70 ? -7.52 -19.156 -10.945 1 96.81 70 HIS B C 1
ATOM 1331 O O . HIS B 1 70 ? -7.707 -20 -11.82 1 96.81 70 HIS B O 1
ATOM 1337 N N . LEU B 1 71 ? -6.344 -18.672 -10.805 1 97.62 71 LEU B N 1
ATOM 1338 C CA . LEU B 1 71 ? -5.191 -19.031 -11.625 1 97.62 71 LEU B CA 1
ATOM 1339 C C . LEU B 1 71 ? -4.551 -20.328 -11.125 1 97.62 71 LEU B C 1
ATOM 1341 O O . LEU B 1 71 ? -4.48 -20.562 -9.922 1 97.62 71 LEU B O 1
ATOM 1345 N N . SER B 1 72 ? -3.99 -21.078 -12.078 1 97.75 72 SER B N 1
ATOM 1346 C CA . SER B 1 72 ? -3.102 -22.188 -11.719 1 97.75 72 SER B CA 1
ATOM 1347 C C . SER B 1 72 ? -1.75 -21.656 -11.234 1 97.75 72 SER B C 1
ATOM 1349 O O . SER B 1 72 ? -1.417 -20.5 -11.445 1 97.75 72 SER B O 1
ATOM 1351 N N . LYS B 1 73 ? -1.009 -22.5 -10.562 1 97.38 73 LYS B N 1
ATOM 1352 C CA . LYS B 1 73 ? 0.338 -22.141 -10.125 1 97.38 73 LYS B CA 1
ATOM 1353 C C . LYS B 1 73 ? 1.179 -21.641 -11.297 1 97.38 73 LYS B C 1
ATOM 1355 O O . LYS B 1 73 ? 1.864 -20.625 -11.18 1 97.38 73 LYS B O 1
ATOM 1360 N N . GLU B 1 74 ? 1.099 -22.328 -12.414 1 97.88 74 GLU B N 1
ATOM 1361 C CA . GLU B 1 74 ? 1.88 -21.969 -13.594 1 97.88 74 GLU B CA 1
ATOM 1362 C C . GLU B 1 74 ? 1.453 -20.609 -14.156 1 97.88 74 GLU B C 1
ATOM 1364 O O . GLU B 1 74 ? 2.297 -19.781 -14.508 1 97.88 74 GLU B O 1
ATOM 1369 N N . GLU B 1 75 ? 0.125 -20.375 -14.227 1 98.19 75 GLU B N 1
ATOM 1370 C CA . GLU B 1 75 ? -0.384 -19.094 -14.703 1 98.19 75 GLU B CA 1
ATOM 1371 C C . GLU B 1 75 ? 0.042 -17.953 -13.789 1 98.19 75 GLU B C 1
ATOM 1373 O O . GLU B 1 75 ? 0.388 -16.875 -14.266 1 98.19 75 GLU B O 1
ATOM 1378 N N . ALA B 1 76 ? -0.018 -18.25 -12.523 1 98.19 76 ALA B N 1
ATOM 1379 C CA . ALA B 1 76 ? 0.396 -17.234 -11.555 1 98.19 76 ALA B CA 1
ATOM 1380 C C . ALA B 1 76 ? 1.876 -16.906 -11.711 1 98.19 76 ALA B C 1
ATOM 1382 O O . ALA B 1 76 ? 2.264 -15.734 -11.633 1 98.19 76 ALA B O 1
ATOM 1383 N N . MET B 1 77 ? 2.707 -17.875 -11.922 1 97.75 77 MET B N 1
ATOM 1384 C CA . MET B 1 77 ? 4.137 -17.656 -12.125 1 97.75 77 MET B CA 1
ATOM 1385 C C . MET B 1 77 ? 4.387 -16.797 -13.359 1 97.75 77 MET B C 1
ATOM 1387 O O . MET B 1 77 ? 5.195 -15.867 -13.312 1 97.75 77 MET B O 1
ATOM 1391 N N . LYS B 1 78 ? 3.674 -17.094 -14.383 1 97.94 78 LYS B N 1
ATOM 1392 C CA . LYS B 1 78 ? 3.85 -16.344 -15.625 1 97.94 78 LYS B CA 1
ATOM 1393 C C . LYS B 1 78 ? 3.498 -14.875 -15.43 1 97.94 78 LYS B C 1
ATOM 1395 O O . LYS B 1 78 ? 4.246 -13.992 -15.852 1 97.94 78 LYS B O 1
ATOM 1400 N N . LYS B 1 79 ? 2.404 -14.703 -14.828 1 97.75 79 LYS B N 1
ATOM 1401 C CA . LYS B 1 79 ? 1.948 -13.336 -14.609 1 97.75 79 LYS B CA 1
ATOM 1402 C C . LYS B 1 79 ? 2.883 -12.594 -13.656 1 97.75 79 LYS B C 1
ATOM 1404 O O . LYS B 1 79 ? 3.205 -11.422 -13.883 1 97.75 79 LYS B O 1
ATOM 1409 N N . PHE B 1 80 ? 3.24 -13.273 -12.633 1 97.31 80 PHE B N 1
ATOM 1410 C CA . PHE B 1 80 ? 4.199 -12.688 -11.703 1 97.31 80 PHE B CA 1
ATOM 1411 C C . PHE B 1 80 ? 5.457 -12.242 -12.438 1 97.31 80 PHE B C 1
ATOM 1413 O O . PHE B 1 80 ? 5.902 -11.102 -12.281 1 97.31 80 PHE B O 1
ATOM 1420 N N . ASN B 1 81 ? 6.031 -13.117 -13.148 1 96.56 81 ASN B N 1
ATOM 1421 C CA . ASN B 1 81 ? 7.277 -12.836 -13.859 1 96.56 81 ASN B CA 1
ATOM 1422 C C . ASN B 1 81 ? 7.141 -11.633 -14.789 1 96.56 81 ASN B C 1
ATOM 1424 O O . ASN B 1 81 ? 8.039 -10.797 -14.867 1 96.56 81 ASN B O 1
ATOM 1428 N N . GLU B 1 82 ? 6.023 -11.578 -15.453 1 96.19 82 GLU B N 1
ATOM 1429 C CA . GLU B 1 82 ? 5.762 -10.469 -16.359 1 96.19 82 GLU B CA 1
ATOM 1430 C C . GLU B 1 82 ? 5.742 -9.133 -15.617 1 96.19 82 GLU B C 1
ATOM 1432 O O . GLU B 1 82 ? 6.41 -8.18 -16.016 1 96.19 82 GLU B O 1
ATOM 1437 N N . ILE B 1 83 ? 5.035 -9.109 -14.57 1 93.5 83 ILE B N 1
ATOM 1438 C CA . ILE B 1 83 ? 4.875 -7.875 -13.805 1 93.5 83 ILE B CA 1
ATOM 1439 C C . ILE B 1 83 ? 6.199 -7.496 -13.148 1 93.5 83 ILE B C 1
ATOM 1441 O O . ILE B 1 83 ? 6.602 -6.332 -13.18 1 93.5 83 ILE B O 1
ATOM 1445 N N . ALA B 1 84 ? 6.82 -8.469 -12.57 1 93 84 ALA B N 1
ATOM 1446 C CA . ALA B 1 84 ? 8.094 -8.227 -11.891 1 93 84 ALA B CA 1
ATOM 1447 C C . ALA B 1 84 ? 9.141 -7.695 -12.859 1 93 84 ALA B C 1
ATOM 1449 O O . ALA B 1 84 ? 9.883 -6.762 -12.531 1 93 84 ALA B O 1
ATOM 1450 N N . GLU B 1 85 ? 9.188 -8.203 -13.984 1 91.44 85 GLU B N 1
ATOM 1451 C CA . GLU B 1 85 ? 10.148 -7.75 -14.984 1 91.44 85 GLU B CA 1
ATOM 1452 C C . GLU B 1 85 ? 9.898 -6.301 -15.375 1 91.44 85 GLU B C 1
ATOM 1454 O O . GLU B 1 85 ? 10.836 -5.508 -15.492 1 91.44 85 GLU B O 1
ATOM 1459 N N . LYS B 1 86 ? 8.688 -6.008 -15.578 1 88.31 86 LYS B N 1
ATOM 1460 C CA . LYS B 1 86 ? 8.328 -4.641 -15.945 1 88.31 86 LYS B CA 1
ATOM 1461 C C . LYS B 1 86 ? 8.648 -3.666 -14.82 1 88.31 86 LYS B C 1
ATOM 1463 O O . LYS B 1 86 ? 9.141 -2.564 -15.062 1 88.31 86 LYS B O 1
ATOM 1468 N N . ALA B 1 87 ? 8.336 -4.125 -13.641 1 83.56 87 ALA B N 1
ATOM 1469 C CA . ALA B 1 87 ? 8.562 -3.279 -12.469 1 83.56 87 ALA B CA 1
ATOM 1470 C C . ALA B 1 87 ? 10.055 -3.035 -12.25 1 83.56 87 ALA B C 1
ATOM 1472 O O . ALA B 1 87 ? 10.461 -1.944 -11.844 1 83.56 87 ALA B O 1
ATOM 1473 N N . MET B 1 88 ? 10.836 -4.012 -12.453 1 81.62 88 MET B N 1
ATOM 1474 C CA . MET B 1 88 ? 12.273 -3.891 -12.25 1 81.62 88 MET B CA 1
ATOM 1475 C C . MET B 1 88 ? 12.922 -3.102 -13.383 1 81.62 88 MET B C 1
ATOM 1477 O O . MET B 1 88 ? 13.922 -2.414 -13.172 1 81.62 88 MET B O 1
ATOM 1481 N N . ALA B 1 89 ? 12.422 -3.283 -14.484 1 77 89 ALA B N 1
ATOM 1482 C CA . ALA B 1 89 ? 12.953 -2.525 -15.617 1 77 89 ALA B CA 1
ATOM 1483 C C . ALA B 1 89 ? 12.719 -1.029 -15.43 1 77 89 ALA B C 1
ATOM 1485 O O . ALA B 1 89 ? 13.562 -0.212 -15.797 1 77 89 ALA B O 1
ATOM 1486 N N . SER B 1 90 ? 11.656 -0.749 -14.914 1 64.62 90 SER B N 1
ATOM 1487 C CA . SER B 1 90 ? 11.312 0.655 -14.719 1 64.62 90 SER B CA 1
ATOM 1488 C C . SER B 1 90 ? 12.156 1.283 -13.617 1 64.62 90 SER B C 1
ATOM 1490 O O . SER B 1 90 ? 12.398 2.492 -13.625 1 64.62 90 SER B O 1
ATOM 1492 N N . SER B 1 91 ? 12.508 0.513 -12.602 1 60.47 91 SER B N 1
ATOM 1493 C CA . SER B 1 91 ? 13.336 1.026 -11.516 1 60.47 91 SER B CA 1
ATOM 1494 C C . SER B 1 91 ? 14.773 1.239 -11.977 1 60.47 91 SER B C 1
ATOM 1496 O O . SER B 1 91 ? 15.5 2.051 -11.406 1 60.47 91 SER B O 1
ATOM 1498 N N . LYS B 1 92 ? 15.289 0.601 -12.859 1 55.81 92 LYS B N 1
ATOM 1499 C CA . LYS B 1 92 ? 16.641 0.775 -13.406 1 55.81 92 LYS B CA 1
ATOM 1500 C C . LYS B 1 92 ? 16.734 2.043 -14.25 1 55.81 92 LYS B C 1
ATOM 1502 O O . LYS B 1 92 ? 17.797 2.648 -14.352 1 55.81 92 LYS B O 1
ATOM 1507 N N . LEU B 1 93 ? 15.57 2.5 -14.656 1 44.06 93 LEU B N 1
ATOM 1508 C CA . LEU B 1 93 ? 15.648 3.707 -15.469 1 44.06 93 LEU B CA 1
ATOM 1509 C C . LEU B 1 93 ? 15.609 4.957 -14.602 1 44.06 93 LEU B C 1
ATOM 1511 O O . LEU B 1 93 ? 14.906 4.992 -13.586 1 44.06 93 LEU B O 1
#